Protein AF-A0A964PVX8-F1 (afdb_monomer_lite)

pLDDT: mean 88.61, std 11.93, range [44.69, 98.69]

Structure (mmCIF, N/CA/C/O backbone):
data_AF-A0A964PVX8-F1
#
_entry.id   AF-A0A964PVX8-F1
#
loop_
_atom_site.group_PDB
_atom_site.id
_atom_site.type_symbol
_atom_site.label_atom_id
_atom_site.label_alt_id
_atom_site.label_comp_id
_atom_site.label_asym_id
_atom_site.label_entity_id
_atom_site.label_seq_id
_atom_site.pdbx_PDB_ins_code
_atom_site.Cartn_x
_atom_site.Cartn_y
_atom_site.Cartn_z
_atom_site.occupancy
_atom_site.B_iso_or_equiv
_atom_site.auth_seq_id
_atom_site.auth_comp_id
_atom_site.auth_asym_id
_atom_site.auth_atom_id
_atom_site.pdbx_PDB_model_num
ATOM 1 N N . MET A 1 1 ? 22.080 8.356 -27.005 1.00 54.16 1 MET A N 1
ATOM 2 C CA . MET A 1 1 ? 21.690 7.211 -26.159 1.00 54.16 1 MET A CA 1
ATOM 3 C C . MET A 1 1 ? 20.556 6.501 -26.869 1.00 54.16 1 MET A C 1
ATOM 5 O O . MET A 1 1 ? 19.704 7.185 -27.420 1.00 54.16 1 MET A O 1
ATOM 9 N N . THR A 1 2 ? 20.600 5.175 -26.952 1.00 63.75 2 THR A N 1
ATOM 10 C CA . THR A 1 2 ? 19.476 4.359 -27.431 1.00 63.75 2 THR A CA 1
ATOM 11 C C . THR A 1 2 ? 18.322 4.461 -26.438 1.00 63.75 2 THR A C 1
ATOM 13 O O . THR A 1 2 ? 18.563 4.462 -25.233 1.00 63.75 2 THR A O 1
ATOM 16 N N . ALA A 1 3 ? 17.094 4.590 -26.941 1.00 69.88 3 ALA A N 1
ATOM 17 C CA . ALA A 1 3 ? 15.905 4.615 -26.097 1.00 69.88 3 ALA A CA 1
ATOM 18 C C . ALA A 1 3 ? 15.778 3.281 -25.348 1.00 69.88 3 ALA A C 1
ATOM 20 O O . ALA A 1 3 ? 15.903 2.223 -25.964 1.00 69.88 3 ALA A O 1
ATOM 21 N N . ILE A 1 4 ? 15.549 3.352 -24.037 1.00 73.56 4 ILE A N 1
ATOM 22 C CA . ILE A 1 4 ? 15.281 2.185 -23.189 1.00 73.56 4 ILE A CA 1
ATOM 23 C C . ILE A 1 4 ? 13.790 1.875 -23.288 1.00 73.56 4 ILE A C 1
ATOM 25 O O . ILE A 1 4 ? 12.954 2.776 -23.147 1.00 73.56 4 ILE A O 1
ATOM 29 N N . THR A 1 5 ? 13.466 0.610 -23.540 1.00 69.94 5 THR A N 1
ATOM 30 C CA . THR A 1 5 ? 12.096 0.127 -23.738 1.00 69.94 5 THR A CA 1
ATOM 31 C C . THR A 1 5 ? 11.694 -0.862 -22.648 1.00 69.94 5 THR A C 1
ATOM 33 O O . THR A 1 5 ? 12.508 -1.266 -21.824 1.00 69.94 5 THR A O 1
ATOM 36 N N . ALA A 1 6 ? 10.429 -1.286 -22.648 1.00 64.00 6 ALA A N 1
ATOM 37 C CA . ALA A 1 6 ? 9.915 -2.253 -21.681 1.00 64.00 6 ALA A CA 1
ATOM 38 C C . ALA A 1 6 ? 10.698 -3.583 -21.643 1.00 64.00 6 ALA A C 1
ATOM 40 O O . ALA A 1 6 ? 10.734 -4.240 -20.609 1.00 64.00 6 ALA A O 1
ATOM 41 N N . ALA A 1 7 ? 11.339 -3.973 -22.751 1.00 60.72 7 ALA A N 1
ATOM 42 C CA . ALA A 1 7 ? 12.144 -5.194 -22.834 1.00 60.72 7 ALA A CA 1
ATOM 43 C C . ALA A 1 7 ? 13.457 -5.123 -22.031 1.00 60.72 7 ALA A C 1
ATOM 45 O O . ALA A 1 7 ? 14.061 -6.157 -21.760 1.00 60.72 7 ALA A O 1
ATOM 46 N N . ASP A 1 8 ? 13.883 -3.918 -21.652 1.00 62.47 8 ASP A N 1
ATOM 47 C CA . ASP A 1 8 ? 15.120 -3.664 -20.913 1.00 62.47 8 ASP A CA 1
ATOM 48 C C . ASP A 1 8 ? 14.879 -3.543 -19.396 1.00 62.47 8 ASP A C 1
ATOM 50 O O . ASP A 1 8 ? 15.809 -3.280 -18.634 1.00 62.47 8 ASP A O 1
ATOM 54 N N . LEU A 1 9 ? 13.624 -3.689 -18.953 1.00 70.19 9 LEU A N 1
ATOM 55 C CA . LEU A 1 9 ? 13.235 -3.537 -17.556 1.00 70.19 9 LEU A CA 1
ATOM 56 C C . LEU A 1 9 ? 13.564 -4.783 -16.739 1.00 70.19 9 LEU A C 1
ATOM 58 O O . LEU A 1 9 ? 13.451 -5.919 -17.196 1.00 70.19 9 LEU A O 1
ATOM 62 N N . HIS A 1 10 ? 13.914 -4.552 -15.478 1.00 69.25 10 HIS A N 1
ATOM 63 C CA . HIS A 1 10 ? 14.175 -5.613 -14.512 1.00 69.25 10 HIS A CA 1
ATOM 64 C C . HIS A 1 10 ? 12.916 -6.052 -13.749 1.00 69.25 10 HIS A C 1
ATOM 66 O O . HIS A 1 10 ? 13.022 -6.861 -12.837 1.00 69.25 10 HIS A O 1
ATOM 72 N N . SER A 1 11 ? 11.733 -5.552 -14.105 1.00 76.81 11 SER A N 1
ATOM 73 C CA . SER A 1 11 ? 10.445 -5.933 -13.514 1.00 76.81 11 SER A CA 1
ATOM 74 C C . SER A 1 11 ? 9.483 -6.474 -14.578 1.00 76.81 11 SER A C 1
ATOM 76 O O . SER A 1 11 ? 9.817 -6.540 -15.761 1.00 76.81 11 SER A O 1
ATOM 78 N N . THR A 1 12 ? 8.286 -6.890 -14.158 1.00 85.12 12 THR A N 1
ATOM 79 C CA . THR A 1 12 ? 7.218 -7.357 -15.054 1.00 85.12 12 THR A CA 1
ATOM 80 C C . THR A 1 12 ? 5.952 -6.519 -14.892 1.00 85.12 12 THR A C 1
ATOM 82 O O . THR A 1 12 ? 5.745 -5.847 -13.873 1.00 85.12 12 THR A O 1
ATOM 85 N N . PHE A 1 13 ? 5.084 -6.552 -15.906 1.00 89.56 13 PHE A N 1
ATOM 86 C CA . PHE A 1 13 ? 3.776 -5.899 -15.854 1.00 89.56 13 PHE A CA 1
ATOM 87 C C . PHE A 1 13 ? 2.881 -6.543 -14.785 1.00 89.56 13 PHE A C 1
ATOM 89 O O . PHE A 1 13 ? 2.240 -5.847 -13.993 1.00 89.56 13 PHE A O 1
ATOM 96 N N . GLU A 1 14 ? 2.878 -7.873 -14.723 1.00 88.00 14 GLU A N 1
ATOM 97 C CA . GLU A 1 14 ? 2.148 -8.678 -13.746 1.00 88.00 14 GLU A CA 1
ATOM 98 C C . GLU A 1 14 ? 2.611 -8.362 -12.321 1.00 88.00 14 GLU A C 1
ATOM 100 O O . GLU A 1 14 ? 1.766 -8.037 -11.484 1.00 88.00 14 GLU A O 1
ATOM 105 N N . GLY A 1 15 ? 3.934 -8.301 -12.107 1.00 86.56 15 GLY A N 1
ATOM 106 C CA . GLY A 1 15 ? 4.579 -7.905 -10.848 1.00 86.56 15 GLY A CA 1
ATOM 107 C C . GLY A 1 15 ? 4.237 -6.492 -10.373 1.00 86.56 15 GLY A C 1
ATOM 108 O O . GLY A 1 15 ? 4.536 -6.124 -9.239 1.00 86.56 15 GLY A O 1
ATOM 109 N N . HIS A 1 16 ? 3.562 -5.696 -11.208 1.00 93.06 16 HIS A N 1
ATOM 110 C CA . HIS A 1 16 ? 2.979 -4.424 -10.805 1.00 93.06 16 HIS A CA 1
ATOM 111 C C . HIS A 1 16 ? 1.466 -4.493 -10.595 1.00 93.06 16 HIS A C 1
ATOM 113 O O . HIS A 1 16 ? 0.945 -4.053 -9.565 1.00 93.06 16 HIS A O 1
ATOM 119 N N . VAL A 1 17 ? 0.731 -5.012 -11.580 1.00 94.44 17 VAL A N 1
ATOM 120 C CA . VAL A 1 17 ? -0.737 -4.996 -11.555 1.00 94.44 17 VAL A CA 1
ATOM 121 C C . VAL A 1 17 ? -1.273 -5.871 -10.429 1.00 94.44 17 VAL A C 1
ATOM 123 O O . VAL A 1 17 ? -2.197 -5.466 -9.719 1.00 94.44 17 VAL A O 1
ATOM 126 N N . LEU A 1 18 ? -0.688 -7.047 -10.223 1.00 93.50 18 LEU A N 1
ATOM 127 C CA . LEU A 1 18 ? -1.161 -7.996 -9.231 1.00 93.50 18 LEU A CA 1
ATOM 128 C C . LEU A 1 18 ? -1.042 -7.462 -7.789 1.00 93.50 18 LEU A C 1
ATOM 130 O O . LEU A 1 18 ? -2.083 -7.373 -7.126 1.00 93.50 18 LEU A O 1
ATOM 134 N N . PRO A 1 19 ? 0.119 -6.985 -7.296 1.00 94.69 19 PRO A N 1
ATOM 135 C CA . PRO A 1 19 ? 0.180 -6.378 -5.966 1.00 94.69 19 PRO A CA 1
ATOM 136 C C . PRO A 1 19 ? -0.649 -5.087 -5.884 1.00 94.69 19 PRO A C 1
ATOM 138 O O . PRO A 1 19 ? -1.335 -4.856 -4.883 1.00 94.69 19 PRO A O 1
ATOM 141 N N . GLY A 1 20 ? -0.685 -4.283 -6.955 1.00 97.19 20 GLY A N 1
ATOM 142 C CA . GLY A 1 20 ? -1.508 -3.075 -7.022 1.00 97.19 20 GLY A CA 1
ATOM 143 C C . GLY A 1 20 ? -2.993 -3.344 -6.768 1.00 97.19 20 GLY A C 1
ATOM 144 O O . GLY A 1 20 ? -3.622 -2.684 -5.932 1.00 97.19 20 GLY A O 1
ATOM 145 N N . THR A 1 21 ? -3.548 -4.366 -7.422 1.00 97.44 21 THR A N 1
ATOM 146 C CA . THR A 1 21 ? -4.948 -4.775 -7.229 1.00 97.44 21 THR A CA 1
ATOM 147 C C . THR A 1 21 ? -5.218 -5.290 -5.814 1.00 97.44 21 THR A C 1
ATOM 149 O O . THR A 1 21 ? -6.239 -4.917 -5.230 1.00 97.44 21 THR A O 1
ATOM 152 N N . MET A 1 22 ? -4.304 -6.068 -5.218 1.00 96.88 22 MET A N 1
ATOM 153 C CA . MET A 1 22 ? -4.433 -6.527 -3.827 1.00 96.88 22 MET A CA 1
ATOM 154 C C . MET A 1 22 ? -4.496 -5.345 -2.857 1.00 96.88 22 MET A C 1
ATOM 156 O O . MET A 1 22 ? -5.388 -5.276 -2.011 1.00 96.88 22 MET A O 1
ATOM 160 N N . PHE A 1 23 ? -3.593 -4.376 -3.005 1.00 97.81 23 PHE A N 1
ATOM 161 C CA . PHE A 1 23 ? -3.530 -3.206 -2.134 1.00 97.81 23 PHE A CA 1
ATOM 162 C C . PHE A 1 23 ? -4.764 -2.309 -2.248 1.00 97.81 23 PHE A C 1
ATOM 164 O O . PHE A 1 23 ? -5.273 -1.849 -1.221 1.00 97.81 23 PHE A O 1
ATOM 171 N N . ILE A 1 24 ? -5.287 -2.109 -3.463 1.00 98.25 24 ILE A N 1
ATOM 172 C CA . ILE A 1 24 ? -6.560 -1.408 -3.668 1.00 98.25 24 ILE A CA 1
ATOM 173 C C . ILE A 1 24 ? -7.695 -2.174 -2.988 1.00 98.25 24 ILE A C 1
ATOM 175 O O . ILE A 1 24 ? -8.462 -1.578 -2.231 1.00 98.25 24 ILE A O 1
ATOM 179 N N . LEU A 1 25 ? -7.789 -3.489 -3.203 1.00 96.88 25 LEU A N 1
ATOM 180 C CA . LEU A 1 25 ? -8.837 -4.323 -2.616 1.00 96.88 25 LEU A CA 1
ATOM 181 C C . LEU A 1 25 ? -8.845 -4.233 -1.086 1.00 96.88 25 LEU A C 1
ATOM 183 O O . LEU A 1 25 ? -9.902 -4.026 -0.490 1.00 96.88 25 LEU A O 1
ATOM 187 N N . TRP A 1 26 ? -7.683 -4.342 -0.441 1.00 94.62 26 TRP A N 1
ATOM 188 C CA . TRP A 1 26 ? -7.575 -4.237 1.016 1.00 94.62 26 TRP A CA 1
ATOM 189 C C . TRP A 1 26 ? -8.050 -2.876 1.518 1.00 94.62 26 TRP A C 1
ATOM 191 O O . TRP A 1 26 ? -8.833 -2.798 2.467 1.00 94.62 26 TRP A O 1
ATOM 201 N N . ALA A 1 27 ? -7.644 -1.800 0.842 1.00 95.81 27 ALA A N 1
ATOM 202 C CA . ALA A 1 27 ? -8.064 -0.462 1.213 1.00 95.81 27 ALA A CA 1
ATOM 203 C C . ALA A 1 27 ? -9.573 -0.251 1.022 1.00 95.81 27 ALA A C 1
ATOM 205 O O . ALA A 1 27 ? -10.225 0.288 1.914 1.00 95.81 27 ALA A O 1
ATOM 206 N N . LEU A 1 28 ? -10.158 -0.744 -0.074 1.00 94.94 28 LEU A N 1
ATOM 207 C CA . LEU A 1 28 ? -11.607 -0.709 -0.297 1.00 94.94 28 LEU A CA 1
ATOM 208 C C . LEU A 1 28 ? -12.373 -1.487 0.781 1.00 94.94 28 LEU A C 1
ATOM 210 O O . LEU A 1 28 ? -13.407 -1.014 1.258 1.00 94.94 28 LEU A O 1
ATOM 214 N N . ILE A 1 29 ? -11.856 -2.640 1.214 1.00 93.06 29 ILE A N 1
ATOM 215 C CA . ILE A 1 29 ? -12.439 -3.405 2.321 1.00 93.06 29 ILE A CA 1
ATOM 216 C C . ILE A 1 29 ? -12.395 -2.588 3.620 1.00 93.06 29 ILE A C 1
ATOM 218 O O . ILE A 1 29 ? -13.420 -2.488 4.297 1.00 93.06 29 ILE A O 1
ATOM 222 N N . TRP A 1 30 ? -11.272 -1.946 3.956 1.00 92.56 30 TRP A N 1
ATOM 223 C CA . TRP A 1 30 ? -11.190 -1.079 5.139 1.00 92.56 30 TRP A CA 1
ATOM 224 C C . TRP A 1 30 ? -12.134 0.127 5.064 1.00 92.56 30 TRP A C 1
ATOM 226 O O . TRP A 1 30 ? -12.774 0.461 6.065 1.00 92.56 30 TRP A O 1
ATOM 236 N N . ILE A 1 31 ? -12.280 0.754 3.890 1.00 92.19 31 ILE A N 1
ATOM 237 C CA . ILE A 1 31 ? -13.261 1.828 3.668 1.00 92.19 31 ILE A CA 1
ATOM 238 C C . ILE A 1 31 ? -14.672 1.305 3.937 1.00 92.19 31 ILE A C 1
ATOM 240 O O . ILE A 1 31 ? -15.416 1.913 4.707 1.00 92.19 31 ILE A O 1
ATOM 244 N N . ALA A 1 32 ? -15.039 0.161 3.356 1.00 90.56 32 ALA A N 1
ATOM 245 C CA . ALA A 1 32 ? -16.358 -0.435 3.539 1.00 90.56 32 ALA A CA 1
ATOM 246 C C . ALA A 1 32 ? -16.631 -0.787 5.009 1.00 90.56 32 ALA A C 1
ATOM 248 O O . ALA A 1 32 ? -17.716 -0.500 5.517 1.00 90.56 32 ALA A O 1
ATOM 249 N N . GLN A 1 33 ? -15.650 -1.357 5.714 1.00 87.19 33 GLN A N 1
ATOM 250 C CA . GLN A 1 33 ? -15.751 -1.653 7.145 1.00 87.19 33 GLN A CA 1
ATOM 251 C C . GLN A 1 33 ? -15.995 -0.379 7.965 1.00 87.19 33 GLN A C 1
ATOM 253 O O . GLN A 1 33 ? -16.893 -0.364 8.804 1.00 87.19 33 GLN A O 1
ATOM 258 N N . ARG A 1 34 ? -15.273 0.713 7.686 1.00 86.75 34 ARG A N 1
ATOM 259 C CA . ARG A 1 34 ? -15.443 1.998 8.390 1.00 86.75 34 ARG A CA 1
ATOM 260 C C . ARG A 1 34 ? -16.723 2.742 8.028 1.00 86.75 34 ARG A C 1
ATOM 262 O O . ARG A 1 34 ? -17.259 3.452 8.866 1.00 86.75 34 ARG A O 1
ATOM 269 N N . LEU A 1 35 ? -17.229 2.586 6.807 1.00 87.25 35 LEU A N 1
ATOM 270 C CA . LEU A 1 35 ? -18.543 3.111 6.435 1.00 87.25 35 LEU A CA 1
ATOM 271 C C . LEU A 1 35 ? -19.669 2.337 7.131 1.00 87.25 35 LEU A C 1
ATOM 273 O O . LEU A 1 35 ? -20.713 2.922 7.414 1.00 87.25 35 LEU A O 1
ATOM 277 N N . ARG A 1 36 ? -19.467 1.040 7.411 1.00 83.81 36 ARG A N 1
ATOM 278 C CA . ARG A 1 36 ? -20.431 0.158 8.091 1.00 83.81 36 ARG A CA 1
ATOM 279 C C . ARG A 1 36 ? -20.394 0.275 9.619 1.00 83.81 36 ARG A C 1
ATOM 281 O O . ARG A 1 36 ? -21.466 0.248 10.222 1.00 83.81 36 ARG A O 1
ATOM 288 N N . GLY A 1 37 ? -19.218 0.423 10.226 1.00 69.62 37 GLY A N 1
ATOM 289 C CA . GLY A 1 37 ? -19.045 0.614 11.669 1.00 69.62 37 GLY A CA 1
ATOM 290 C C . GLY A 1 37 ? -19.339 2.055 12.100 1.00 69.62 37 GLY A C 1
ATOM 291 O O . GLY A 1 37 ? -18.910 2.998 11.443 1.00 69.62 37 GLY A O 1
ATOM 292 N N . GLY A 1 38 ? -20.093 2.243 13.187 1.00 54.59 38 GLY A N 1
ATOM 293 C CA . GLY A 1 38 ? -20.261 3.559 13.823 1.00 54.59 38 GLY A CA 1
ATOM 294 C C . GLY A 1 38 ? -18.941 4.109 14.392 1.00 54.59 38 GLY A C 1
ATOM 295 O O . GLY A 1 38 ? -17.919 3.427 14.374 1.00 54.59 38 GLY A O 1
ATOM 296 N N . ALA A 1 39 ? -18.954 5.340 14.919 1.00 45.56 39 ALA A N 1
ATOM 297 C CA . ALA A 1 39 ? -17.761 6.089 15.357 1.00 45.56 39 ALA A CA 1
ATOM 298 C C . ALA A 1 39 ? -16.915 5.410 16.453 1.00 45.56 39 ALA A C 1
ATOM 300 O O . ALA A 1 39 ? -15.801 5.859 16.713 1.00 45.56 39 ALA A O 1
ATOM 301 N N . GLU A 1 40 ? -17.426 4.359 17.091 1.00 44.69 40 GLU A N 1
ATOM 302 C CA . GLU A 1 40 ? -16.933 3.888 18.386 1.00 44.69 40 GLU A CA 1
ATOM 303 C C . GLU A 1 40 ? -16.032 2.652 18.342 1.00 44.69 40 GLU A C 1
ATOM 305 O O . GLU A 1 40 ? -15.472 2.259 19.359 1.00 44.69 40 GLU A O 1
ATOM 310 N N . GLN A 1 41 ? -15.825 2.036 17.180 1.00 45.41 41 GLN A N 1
ATOM 311 C CA . GLN A 1 41 ? -14.899 0.913 17.085 1.00 45.41 41 GLN A CA 1
ATOM 312 C C . GLN A 1 41 ? -13.748 1.302 16.170 1.00 45.41 41 GLN A C 1
ATOM 314 O O . GLN A 1 41 ? -13.905 1.457 14.961 1.00 45.41 41 GLN A O 1
ATOM 319 N N . THR A 1 42 ? -12.559 1.459 16.746 1.00 49.47 42 THR A N 1
ATOM 320 C CA . THR A 1 42 ? -11.332 1.083 16.052 1.00 49.47 42 THR A CA 1
ATOM 321 C C . THR A 1 42 ? -11.266 -0.440 16.137 1.00 49.47 42 THR A C 1
ATOM 323 O O . THR A 1 42 ? -10.758 -0.984 17.127 1.00 49.47 42 THR A O 1
ATOM 326 N N . PRO A 1 43 ? -11.816 -1.192 15.156 1.00 51.12 43 PRO A N 1
ATOM 327 C CA . PRO A 1 43 ? -11.480 -2.600 15.092 1.00 51.12 43 PRO A CA 1
ATOM 328 C C . PRO A 1 43 ? -9.954 -2.723 14.983 1.00 51.12 43 PRO A C 1
ATOM 330 O O . PRO A 1 43 ? -9.246 -1.735 14.762 1.00 51.12 43 PRO A O 1
ATOM 333 N N . ALA A 1 44 ? -9.425 -3.935 15.153 1.00 54.06 44 ALA A N 1
ATOM 334 C CA . ALA A 1 44 ? -8.043 -4.174 14.789 1.00 54.06 44 ALA A CA 1
ATOM 335 C C . ALA A 1 44 ? -7.896 -3.763 13.315 1.00 54.06 44 ALA A C 1
ATOM 337 O O . ALA A 1 44 ? -8.900 -3.495 12.641 1.00 54.06 44 ALA A O 1
ATOM 338 N N . LEU A 1 45 ? -6.672 -3.755 12.787 1.00 60.66 45 LEU A N 1
ATOM 339 C CA . LEU A 1 45 ? -6.477 -3.602 11.343 1.00 60.66 45 LEU A CA 1
ATOM 340 C C . LEU A 1 45 ? -7.508 -4.456 10.564 1.00 60.66 45 LEU A C 1
ATOM 342 O O . LEU A 1 45 ? -8.048 -4.014 9.557 1.00 60.66 45 LEU A O 1
ATOM 346 N N . GLU A 1 46 ? -7.881 -5.601 11.151 1.00 67.38 46 GLU A N 1
ATOM 347 C CA . GLU A 1 46 ? -8.914 -6.514 10.692 1.00 67.38 46 GLU A CA 1
ATOM 348 C C . GLU A 1 46 ? -10.116 -6.626 11.652 1.00 67.38 46 GLU A C 1
ATOM 350 O O . GLU A 1 46 ? -9.993 -7.046 12.803 1.00 67.38 46 GLU A O 1
ATOM 355 N N . SER A 1 47 ? -11.318 -6.280 11.174 1.00 65.31 47 SER A N 1
ATOM 356 C CA . SER A 1 47 ? -12.583 -6.438 11.923 1.00 65.31 47 SER A CA 1
ATOM 357 C C . SER A 1 47 ? -13.283 -7.786 11.704 1.00 65.31 47 SER A C 1
ATOM 359 O O . SER A 1 47 ? -14.264 -8.088 12.380 1.00 65.31 47 SER A O 1
ATOM 361 N N . GLY A 1 48 ? -12.789 -8.616 10.782 1.00 77.25 48 GLY A N 1
ATOM 362 C CA . GLY A 1 48 ? -13.394 -9.899 10.423 1.00 77.25 48 GLY A CA 1
ATOM 363 C C . GLY A 1 48 ? -12.416 -10.824 9.703 1.00 77.25 48 GLY A C 1
ATOM 364 O O . GLY A 1 48 ? -11.254 -10.480 9.532 1.00 77.25 48 GLY A O 1
ATOM 365 N N . LEU A 1 49 ? -12.893 -11.994 9.271 1.00 86.00 49 LEU A N 1
ATOM 366 C CA . LEU A 1 49 ? -12.053 -13.055 8.692 1.00 86.00 49 LEU A CA 1
ATOM 367 C C . LEU A 1 49 ? -11.703 -12.866 7.212 1.00 86.00 49 LEU A C 1
ATOM 369 O O . LEU A 1 49 ? -10.718 -13.430 6.749 1.00 86.00 49 LEU A O 1
ATOM 373 N N . VAL A 1 50 ? -12.492 -12.084 6.468 1.00 89.25 50 VAL A N 1
ATOM 374 C CA . VAL A 1 50 ? -12.353 -11.974 5.005 1.00 89.25 50 VAL A CA 1
ATOM 375 C C . VAL A 1 50 ? -10.971 -11.459 4.610 1.00 89.25 50 VAL A C 1
ATOM 377 O O . VAL A 1 50 ? -10.263 -12.116 3.857 1.00 89.25 50 VAL A O 1
ATOM 380 N N . LEU A 1 51 ? -10.566 -10.301 5.126 1.00 90.94 51 LEU A N 1
ATOM 381 C CA . LEU A 1 51 ? -9.306 -9.680 4.734 1.00 90.94 51 LEU A CA 1
ATOM 382 C C . LEU A 1 51 ? -8.058 -10.438 5.243 1.00 90.94 51 LEU A C 1
ATOM 384 O O . LEU A 1 51 ? -7.158 -10.631 4.428 1.00 90.94 51 LEU A O 1
ATOM 388 N N . PRO A 1 52 ? -8.006 -10.987 6.477 1.00 92.44 52 PRO A N 1
ATOM 389 C CA . PRO A 1 52 ? -6.944 -11.915 6.877 1.00 92.44 52 PRO A CA 1
ATOM 390 C C . PRO A 1 52 ? -6.776 -13.097 5.911 1.00 92.44 52 PRO A C 1
ATOM 392 O O . PRO A 1 52 ? -5.662 -13.396 5.489 1.00 92.44 52 PRO A O 1
ATOM 395 N N . VAL A 1 53 ? -7.879 -13.744 5.505 1.00 94.81 53 VAL A N 1
ATOM 396 C CA . VAL A 1 53 ? -7.838 -14.867 4.552 1.00 94.81 53 VAL A CA 1
ATOM 397 C C . VAL A 1 53 ? -7.338 -14.406 3.185 1.00 94.81 53 VAL A C 1
ATOM 399 O O . VAL A 1 53 ? -6.469 -15.055 2.607 1.00 94.81 53 VAL A O 1
ATOM 402 N N . LEU A 1 54 ? -7.827 -13.271 2.680 1.00 95.06 54 LEU A N 1
ATOM 403 C CA . LEU A 1 54 ? -7.368 -12.716 1.404 1.00 95.06 54 LEU A CA 1
ATOM 404 C C . LEU A 1 54 ? -5.879 -12.351 1.433 1.00 95.06 54 LEU A C 1
ATOM 406 O O . LEU A 1 54 ? -5.188 -12.582 0.446 1.00 95.06 54 LEU A O 1
ATOM 410 N N . LYS A 1 55 ? -5.371 -11.832 2.554 1.00 95.25 55 LYS A N 1
ATOM 411 C CA . LYS A 1 55 ? -3.945 -11.543 2.746 1.00 95.25 55 LYS A CA 1
ATOM 412 C C . LYS A 1 55 ? -3.075 -12.790 2.759 1.00 95.25 55 LYS A C 1
ATOM 414 O O . LYS A 1 55 ? -1.910 -12.668 2.429 1.00 95.25 55 LYS A O 1
ATOM 419 N N . VAL A 1 56 ? -3.602 -13.964 3.110 1.00 96.69 56 VAL A N 1
ATOM 420 C CA . VAL A 1 56 ? -2.872 -15.234 2.964 1.00 96.69 56 VAL A CA 1
ATOM 421 C C . VAL A 1 56 ? -2.972 -15.739 1.528 1.00 96.69 56 VAL A C 1
ATOM 423 O O . VAL A 1 56 ? -1.963 -16.014 0.890 1.00 96.69 56 VAL A O 1
ATOM 426 N N . VAL A 1 57 ? -4.194 -15.859 1.010 1.00 96.50 57 VAL A N 1
ATOM 427 C CA . VAL A 1 57 ? -4.457 -16.550 -0.257 1.00 96.50 57 VAL A CA 1
ATOM 428 C C . VAL A 1 57 ? -3.929 -15.765 -1.455 1.00 96.50 57 VAL A C 1
ATOM 430 O O . VAL A 1 57 ? -3.260 -16.348 -2.301 1.00 96.50 57 VAL A O 1
ATOM 433 N N . LEU A 1 58 ? -4.202 -14.459 -1.543 1.00 95.75 58 LEU A N 1
ATOM 434 C CA . LEU A 1 58 ? -3.861 -13.680 -2.736 1.00 95.75 58 LEU A CA 1
ATOM 435 C C . LEU A 1 58 ? -2.344 -13.562 -2.949 1.00 95.75 58 LEU A C 1
ATOM 437 O O . LEU A 1 58 ? -1.912 -13.857 -4.060 1.00 95.75 58 LEU A O 1
ATOM 441 N N . PRO A 1 59 ? -1.510 -13.233 -1.941 1.00 95.38 59 PRO A N 1
ATOM 442 C CA . PRO A 1 59 ? -0.061 -13.221 -2.130 1.00 95.38 59 PRO A CA 1
ATOM 443 C C . PRO A 1 59 ? 0.513 -14.584 -2.527 1.00 95.38 59 PRO A C 1
ATOM 445 O O . PRO A 1 59 ? 1.364 -14.650 -3.405 1.00 95.38 59 PRO A O 1
ATOM 448 N N . LEU A 1 60 ? 0.016 -15.685 -1.948 1.00 92.81 60 LEU A N 1
ATOM 449 C CA . LEU A 1 60 ? 0.457 -17.033 -2.331 1.00 92.81 60 LEU A CA 1
ATOM 450 C C . LEU A 1 60 ? 0.058 -17.391 -3.768 1.00 92.81 60 LEU A C 1
ATOM 452 O O . LEU A 1 60 ? 0.826 -18.043 -4.471 1.00 92.81 60 LEU A O 1
ATOM 456 N N . LEU A 1 61 ? -1.118 -16.952 -4.223 1.00 91.31 61 LEU A N 1
ATOM 457 C CA . LEU A 1 61 ? -1.488 -17.053 -5.635 1.00 91.31 61 LEU A CA 1
ATOM 458 C C . LEU A 1 61 ? -0.583 -16.179 -6.511 1.00 91.31 61 LEU A C 1
ATOM 460 O O . LEU A 1 61 ? -0.223 -16.609 -7.599 1.00 91.31 61 LEU A O 1
ATOM 464 N N . GLY A 1 62 ? -0.171 -15.003 -6.032 1.00 88.50 62 GLY A N 1
ATOM 465 C CA . GLY A 1 62 ? 0.767 -14.130 -6.740 1.00 88.50 62 GLY A CA 1
ATOM 466 C C . GLY A 1 62 ? 2.115 -14.785 -7.003 1.00 88.50 62 GLY A C 1
ATOM 467 O O . GLY A 1 62 ? 2.566 -14.802 -8.143 1.00 88.50 62 GLY A O 1
ATOM 468 N N . VAL A 1 63 ? 2.681 -15.452 -5.994 1.00 88.06 63 VAL A N 1
ATOM 469 C CA . VAL A 1 63 ? 3.879 -16.300 -6.142 1.00 88.06 63 VAL A CA 1
ATOM 470 C C . VAL A 1 63 ? 3.694 -17.329 -7.263 1.00 88.06 63 VAL A C 1
ATOM 472 O O . VAL A 1 63 ? 4.564 -17.489 -8.114 1.00 88.06 63 VAL A O 1
ATOM 475 N N . TRP A 1 64 ? 2.551 -18.017 -7.285 1.00 84.12 64 TRP A N 1
ATOM 476 C CA . TRP A 1 64 ? 2.260 -19.038 -8.294 1.00 84.12 64 TRP A CA 1
ATOM 477 C C . TRP A 1 64 ? 2.057 -18.484 -9.706 1.00 84.12 64 TRP A C 1
ATOM 479 O O . TRP A 1 64 ? 2.379 -19.176 -10.668 1.00 84.12 64 TRP A O 1
ATOM 489 N N . VAL A 1 65 ? 1.502 -17.279 -9.836 1.00 84.94 65 VAL A N 1
ATOM 490 C CA . VAL A 1 65 ? 1.219 -16.647 -11.132 1.00 84.94 65 VAL A CA 1
ATOM 491 C C . VAL A 1 65 ? 2.474 -16.015 -11.732 1.00 84.94 65 VAL A C 1
ATOM 493 O O . VAL A 1 65 ? 2.692 -16.145 -12.933 1.00 84.94 65 VAL A O 1
ATOM 496 N N . GLU A 1 66 ? 3.307 -15.360 -10.923 1.00 81.31 66 GLU A N 1
ATOM 497 C CA . GLU A 1 66 ? 4.428 -14.559 -11.431 1.00 81.31 66 GLU A CA 1
ATOM 498 C C . GLU A 1 66 ? 5.694 -15.372 -11.702 1.00 81.31 66 GLU A C 1
ATOM 500 O O . GLU A 1 66 ? 6.317 -15.187 -12.746 1.00 81.31 66 GLU A O 1
ATOM 505 N N . ILE A 1 67 ? 6.054 -16.324 -10.831 1.00 78.44 67 ILE A N 1
ATOM 506 C CA . ILE A 1 67 ? 7.317 -17.074 -10.976 1.00 78.44 67 ILE A CA 1
ATOM 507 C C . ILE A 1 67 ? 7.426 -17.807 -12.320 1.00 78.44 67 ILE A C 1
ATOM 509 O O . ILE A 1 67 ? 8.484 -17.728 -12.948 1.00 78.44 67 ILE A O 1
ATOM 513 N N . PRO A 1 68 ? 6.386 -18.507 -12.819 1.00 74.00 68 PRO A N 1
ATOM 514 C CA . PRO A 1 68 ? 6.493 -19.176 -14.112 1.00 74.00 68 PRO A CA 1
ATOM 515 C C . PRO A 1 68 ? 6.736 -18.205 -15.278 1.00 74.00 68 PRO A C 1
ATOM 517 O O . PRO A 1 68 ? 7.322 -18.611 -16.281 1.00 74.00 68 PRO A O 1
ATOM 520 N N . GLY A 1 69 ? 6.286 -16.950 -15.157 1.00 66.88 69 GLY A N 1
ATOM 521 C CA . GLY A 1 69 ? 6.385 -15.922 -16.196 1.00 66.88 69 GLY A CA 1
ATOM 522 C C . GLY A 1 69 ? 7.737 -15.204 -16.261 1.00 66.88 69 GLY A C 1
ATOM 523 O O . GLY A 1 69 ? 8.074 -14.652 -17.303 1.00 66.88 69 GLY A O 1
ATOM 524 N N . GLU A 1 70 ? 8.531 -15.235 -15.190 1.00 69.12 70 GLU A N 1
ATOM 525 C CA . GLU A 1 70 ? 9.808 -14.505 -15.102 1.00 69.12 70 GLU A CA 1
ATOM 526 C C . GLU A 1 70 ? 11.003 -15.278 -15.683 1.00 69.12 70 GLU A C 1
ATOM 528 O O . GLU A 1 70 ? 12.000 -14.684 -16.100 1.00 69.12 70 GLU A O 1
ATOM 533 N N . GLY A 1 71 ? 10.900 -16.605 -15.774 1.00 66.62 71 GLY A N 1
ATOM 534 C CA . GLY A 1 71 ? 11.952 -17.480 -16.294 1.00 66.62 71 GLY A CA 1
ATOM 535 C C . GLY A 1 71 ? 13.025 -17.858 -15.261 1.00 66.62 71 GLY A C 1
ATOM 536 O O . GLY A 1 71 ? 12.972 -17.473 -14.102 1.00 66.62 71 GLY A O 1
ATOM 537 N N . TRP A 1 72 ? 14.020 -18.645 -15.691 1.00 68.19 72 TRP A N 1
ATOM 538 C CA . TRP A 1 72 ? 14.965 -19.349 -14.797 1.00 68.19 72 TRP A CA 1
ATOM 539 C C . TRP A 1 72 ? 16.439 -18.923 -14.955 1.00 68.19 72 TRP A C 1
ATOM 541 O O . TRP A 1 72 ? 17.356 -19.662 -14.602 1.00 68.19 72 TRP A O 1
ATOM 551 N N . GLY A 1 73 ? 16.695 -17.745 -15.527 1.00 64.25 73 GLY A N 1
ATOM 552 C CA . GLY A 1 73 ? 18.038 -17.159 -15.618 1.00 64.25 73 GLY A CA 1
ATOM 553 C C . GLY A 1 73 ? 18.465 -16.510 -14.292 1.00 64.25 73 GLY A C 1
ATOM 554 O O . GLY A 1 73 ? 17.621 -16.290 -13.433 1.00 64.25 73 GLY A O 1
ATOM 555 N N . PRO A 1 74 ? 19.747 -16.166 -14.074 1.00 66.00 74 PRO A N 1
ATOM 556 C CA . PRO A 1 74 ? 20.206 -15.632 -12.784 1.00 66.00 74 PRO A CA 1
ATOM 557 C C . PRO A 1 74 ? 19.510 -14.331 -12.350 1.00 66.00 74 PRO A C 1
ATOM 559 O O . PRO A 1 74 ? 19.155 -14.177 -11.182 1.00 66.00 74 PRO A O 1
ATOM 562 N N . THR A 1 75 ? 19.286 -13.403 -13.286 1.00 63.94 75 THR A N 1
ATOM 563 C CA . THR A 1 75 ? 18.601 -12.126 -13.027 1.00 63.94 75 THR A CA 1
ATOM 564 C C . THR A 1 75 ? 17.107 -12.317 -12.796 1.00 63.94 75 THR A C 1
ATOM 566 O O . THR A 1 75 ? 16.573 -11.746 -11.849 1.00 63.94 75 THR A O 1
ATOM 569 N N . SER A 1 76 ? 16.445 -13.164 -13.589 1.00 70.31 76 SER A N 1
ATOM 570 C CA . SER A 1 76 ? 15.040 -13.509 -13.363 1.00 70.31 76 SER A CA 1
ATOM 571 C C . SER A 1 76 ? 14.837 -14.288 -12.073 1.00 70.31 76 SER A C 1
ATOM 573 O O . SER A 1 76 ? 13.923 -13.986 -11.328 1.00 70.31 76 SER A O 1
ATOM 575 N N . THR A 1 77 ? 15.759 -15.180 -11.722 1.00 74.25 77 THR A N 1
ATOM 576 C CA . THR A 1 77 ? 15.746 -15.897 -10.442 1.00 74.25 77 THR A CA 1
ATOM 577 C C . THR A 1 77 ? 15.829 -14.925 -9.265 1.00 74.25 77 THR A C 1
ATOM 579 O O . THR A 1 77 ? 15.069 -15.060 -8.308 1.00 74.25 77 THR A O 1
ATOM 582 N N . LEU A 1 78 ? 16.716 -13.921 -9.320 1.00 78.06 78 LEU A N 1
ATOM 583 C CA . LEU A 1 78 ? 16.791 -12.892 -8.279 1.00 78.06 78 LEU A CA 1
ATOM 584 C C . LEU A 1 78 ? 15.479 -12.104 -8.172 1.00 78.06 78 LEU A C 1
ATOM 586 O O . LEU A 1 78 ? 14.996 -11.904 -7.059 1.00 78.06 78 LEU A O 1
ATOM 590 N N . MET A 1 79 ? 14.897 -11.692 -9.300 1.00 76.62 79 MET A N 1
ATOM 591 C CA . MET A 1 79 ? 13.613 -10.984 -9.325 1.00 76.62 79 MET A CA 1
ATOM 592 C C . MET A 1 79 ? 12.470 -11.835 -8.772 1.00 76.62 79 MET A C 1
ATOM 594 O O . MET A 1 79 ? 11.749 -11.377 -7.884 1.00 76.62 79 MET A O 1
ATOM 598 N N . SER A 1 80 ? 12.409 -13.111 -9.149 1.00 80.44 80 SER A N 1
ATOM 599 C CA . SER A 1 80 ? 11.454 -14.067 -8.594 1.00 80.44 80 SER A CA 1
ATOM 600 C C . SER A 1 80 ? 11.612 -14.195 -7.090 1.00 80.44 80 SER A C 1
ATOM 602 O O . SER A 1 80 ? 10.622 -14.190 -6.365 1.00 80.44 80 SER A O 1
ATOM 604 N N . PHE A 1 81 ? 12.843 -14.229 -6.573 1.00 85.88 81 PHE A N 1
ATOM 605 C CA . PHE A 1 81 ? 13.063 -14.239 -5.129 1.00 85.88 81 PHE A CA 1
ATOM 606 C C . PHE A 1 81 ? 12.649 -12.932 -4.444 1.00 85.88 81 PHE A C 1
ATOM 608 O O . PHE A 1 81 ? 12.164 -12.986 -3.310 1.00 85.88 81 PHE A O 1
ATOM 615 N N . GLN A 1 82 ? 12.783 -11.771 -5.095 1.00 87.94 82 GLN A N 1
ATOM 616 C CA . GLN A 1 82 ? 12.267 -10.508 -4.554 1.00 87.94 82 GLN A CA 1
ATOM 617 C C . GLN A 1 82 ? 10.735 -10.539 -4.451 1.00 87.94 82 GLN A C 1
ATOM 619 O O . GLN A 1 82 ? 10.198 -10.249 -3.379 1.00 87.94 82 GLN A O 1
ATOM 624 N N . HIS A 1 83 ? 10.030 -10.967 -5.502 1.00 87.56 83 HIS A N 1
ATOM 625 C CA . HIS A 1 83 ? 8.570 -11.099 -5.481 1.00 87.56 83 HIS A CA 1
ATOM 626 C C . HIS A 1 83 ? 8.095 -12.171 -4.492 1.00 87.56 83 HIS A C 1
ATOM 628 O O . HIS A 1 83 ? 7.199 -11.906 -3.691 1.00 87.56 83 HIS A O 1
ATOM 634 N N . VAL A 1 84 ? 8.750 -13.338 -4.439 1.00 90.69 84 VAL A N 1
ATOM 635 C CA . VAL A 1 84 ? 8.506 -14.372 -3.414 1.00 90.69 84 VAL A CA 1
ATOM 636 C C . VAL A 1 84 ? 8.633 -13.788 -2.015 1.00 90.69 84 VAL A C 1
ATOM 638 O O . VAL A 1 84 ? 7.767 -14.025 -1.173 1.00 90.69 84 VAL A O 1
ATOM 641 N N . THR A 1 85 ? 9.697 -13.025 -1.758 1.00 93.69 85 THR A N 1
ATOM 642 C CA . THR A 1 85 ? 9.948 -12.416 -0.446 1.00 93.69 85 THR A CA 1
ATOM 643 C C . THR A 1 85 ? 8.842 -11.428 -0.091 1.00 93.69 85 THR A C 1
ATOM 645 O O . THR A 1 85 ? 8.258 -11.533 0.989 1.00 93.69 85 THR A O 1
ATOM 648 N N . MET A 1 86 ? 8.497 -10.529 -1.017 1.00 94.19 86 MET A N 1
ATOM 649 C CA . MET A 1 86 ? 7.423 -9.554 -0.840 1.00 94.19 86 MET A CA 1
ATOM 650 C C . MET A 1 86 ? 6.083 -10.244 -0.552 1.00 94.19 86 MET A C 1
ATOM 652 O O . MET A 1 86 ? 5.437 -9.957 0.458 1.00 94.19 86 MET A O 1
ATOM 656 N N . TYR A 1 87 ? 5.667 -11.183 -1.403 1.00 95.19 87 TYR A N 1
ATOM 657 C CA . TYR A 1 87 ? 4.402 -11.892 -1.233 1.00 95.19 87 TYR A CA 1
ATOM 658 C C . TYR A 1 87 ? 4.362 -12.715 0.050 1.00 95.19 87 TYR A C 1
ATOM 660 O O . TYR A 1 87 ? 3.356 -12.691 0.758 1.00 95.19 87 TYR A O 1
ATOM 668 N N . SER A 1 88 ? 5.456 -13.390 0.397 1.00 95.44 88 SER A N 1
ATOM 669 C CA . SER A 1 88 ? 5.549 -14.158 1.641 1.00 95.44 88 SER A CA 1
ATOM 670 C C . SER A 1 88 ? 5.426 -13.256 2.869 1.00 95.44 88 SER A C 1
ATOM 672 O O . SER A 1 88 ? 4.744 -13.622 3.828 1.00 95.44 88 SER A O 1
ATOM 674 N N . ALA A 1 89 ? 6.015 -12.055 2.834 1.00 97.50 89 ALA A N 1
ATOM 675 C CA . ALA A 1 89 ? 5.874 -11.080 3.909 1.00 97.50 89 ALA A CA 1
ATOM 676 C C . ALA A 1 89 ? 4.408 -10.659 4.095 1.00 97.50 89 ALA A C 1
ATOM 678 O O . ALA A 1 89 ? 3.920 -10.643 5.225 1.00 97.50 89 ALA A O 1
ATOM 679 N N . PHE A 1 90 ? 3.667 -10.397 3.012 1.00 97.38 90 PHE A N 1
ATOM 680 C CA . PHE A 1 90 ? 2.238 -10.076 3.101 1.00 97.38 90 PHE A CA 1
ATOM 681 C C . PHE A 1 90 ? 1.368 -11.275 3.501 1.00 97.38 90 PHE A C 1
ATOM 683 O O . PHE A 1 90 ? 0.477 -11.105 4.338 1.00 97.38 90 PHE A O 1
ATOM 690 N N . ALA A 1 91 ? 1.661 -12.480 3.006 1.00 97.62 91 ALA A N 1
ATOM 691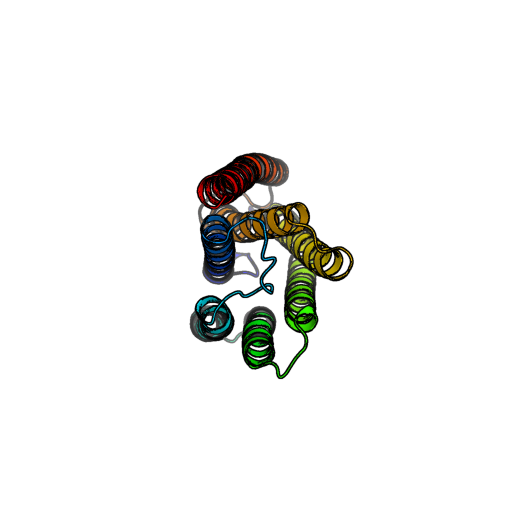 C CA . ALA A 1 91 ? 1.007 -13.715 3.445 1.00 97.62 91 ALA A CA 1
ATOM 692 C C . ALA A 1 91 ? 1.149 -13.918 4.957 1.00 97.62 91 ALA A C 1
ATOM 694 O O . ALA A 1 91 ? 0.174 -14.219 5.652 1.00 97.62 91 ALA A O 1
ATOM 695 N N . PHE A 1 92 ? 2.348 -13.667 5.486 1.00 97.50 92 PHE A N 1
ATOM 696 C CA . PHE A 1 92 ? 2.619 -13.721 6.915 1.00 97.50 92 PHE A CA 1
ATOM 697 C C . PHE A 1 92 ? 1.757 -12.730 7.711 1.00 97.50 92 PHE A C 1
ATOM 699 O O . PHE A 1 92 ? 1.247 -13.094 8.771 1.00 97.50 92 PHE A O 1
ATOM 706 N N . THR A 1 93 ? 1.502 -11.521 7.194 1.00 97.00 93 THR A N 1
ATOM 707 C CA . THR A 1 93 ? 0.580 -10.581 7.865 1.00 97.00 93 THR A CA 1
ATOM 708 C C . THR A 1 93 ? -0.822 -11.164 8.016 1.00 97.00 93 THR A C 1
ATOM 710 O O . THR A 1 93 ? -1.401 -11.058 9.091 1.00 97.00 93 THR A O 1
ATOM 713 N N . GLY A 1 94 ? -1.334 -11.867 6.999 1.00 95.69 94 GLY A N 1
ATOM 714 C CA . GLY A 1 94 ? -2.632 -12.537 7.071 1.00 95.69 94 GLY A CA 1
ATOM 715 C C . GLY A 1 94 ? -2.672 -13.645 8.130 1.00 95.69 94 GLY A C 1
ATOM 716 O O . GLY A 1 94 ? -3.666 -13.786 8.840 1.00 95.69 94 GLY A O 1
ATOM 717 N N . VAL A 1 95 ? -1.574 -14.389 8.309 1.00 96.94 95 VAL A N 1
ATOM 718 C CA . VAL A 1 95 ? -1.449 -15.381 9.393 1.00 96.94 95 VAL A CA 1
ATOM 719 C C . VAL A 1 95 ? -1.480 -14.701 10.763 1.00 96.94 95 VAL A C 1
ATOM 721 O O . VAL A 1 95 ? -2.224 -15.136 11.642 1.00 96.94 95 VAL A O 1
ATOM 724 N N . VAL A 1 96 ? -0.724 -13.615 10.947 1.00 95.94 96 VAL A N 1
ATOM 725 C CA . VAL A 1 96 ? -0.736 -12.834 12.197 1.00 95.94 96 VAL A CA 1
ATOM 726 C C . VAL A 1 96 ? -2.131 -12.276 12.480 1.00 95.94 96 VAL A C 1
ATOM 728 O O . VAL A 1 96 ? -2.602 -12.358 13.615 1.00 95.94 96 VAL A O 1
ATOM 731 N N . ASP A 1 97 ? -2.821 -11.783 11.452 1.00 93.38 97 ASP A N 1
ATOM 732 C CA . ASP A 1 97 ? -4.192 -11.287 11.546 1.00 93.38 97 ASP A CA 1
ATOM 733 C C . ASP A 1 97 ? -5.167 -12.392 11.995 1.00 93.38 97 ASP A C 1
ATOM 735 O O . ASP A 1 97 ? -5.999 -12.167 12.878 1.00 93.38 97 ASP A O 1
ATOM 739 N N . LEU A 1 98 ? -5.039 -13.612 11.458 1.00 93.81 98 LEU A N 1
ATOM 740 C CA . LEU A 1 98 ? -5.838 -14.774 11.872 1.00 93.81 98 LEU A CA 1
ATOM 741 C C . LEU A 1 98 ? -5.564 -15.180 13.327 1.00 93.81 98 LEU A C 1
ATOM 743 O O . LEU A 1 98 ? -6.505 -15.445 14.077 1.00 93.81 98 LEU A O 1
ATOM 747 N N . LEU A 1 99 ? -4.296 -15.211 13.746 1.00 93.81 99 LEU A N 1
ATOM 748 C CA . LEU A 1 99 ? -3.916 -15.532 15.126 1.00 93.81 99 LEU A CA 1
ATOM 749 C C . LEU A 1 99 ? -4.437 -14.478 16.114 1.00 93.81 99 LEU A C 1
ATOM 751 O O . LEU A 1 99 ? -4.988 -14.831 17.159 1.00 93.81 99 LEU A O 1
ATOM 755 N N . ALA A 1 100 ? -4.336 -13.193 15.765 1.00 91.19 100 ALA A N 1
ATOM 756 C CA . ALA A 1 100 ? -4.896 -12.100 16.555 1.00 91.19 100 ALA A CA 1
ATOM 757 C C . ALA A 1 100 ? -6.430 -12.174 16.626 1.00 91.19 100 ALA A C 1
ATOM 759 O O . ALA A 1 100 ? -7.009 -11.966 17.692 1.00 91.19 100 ALA A O 1
ATOM 760 N N . HIS A 1 101 ? -7.101 -12.546 15.530 1.00 86.62 101 HIS A N 1
ATOM 761 C CA . HIS A 1 101 ? -8.551 -12.756 15.510 1.00 86.62 101 HIS A CA 1
ATOM 762 C C . HIS A 1 101 ? -9.000 -13.898 16.438 1.00 86.62 101 HIS A C 1
ATOM 764 O O . HIS A 1 101 ? -10.085 -13.838 17.011 1.00 86.62 101 HIS A O 1
ATOM 770 N N . ARG A 1 102 ? -8.159 -14.921 16.636 1.00 89.88 102 ARG A N 1
ATOM 771 C CA . ARG A 1 102 ? -8.390 -16.010 17.604 1.00 89.88 102 ARG A CA 1
ATOM 772 C C . ARG A 1 102 ? -7.986 -15.661 19.041 1.00 89.88 102 ARG A C 1
ATOM 774 O O . ARG A 1 102 ? -8.074 -16.523 19.907 1.00 89.88 102 ARG A O 1
ATOM 781 N N . GLY A 1 103 ? -7.535 -14.432 19.299 1.00 89.25 103 GLY A N 1
ATOM 782 C CA . GLY A 1 103 ? -7.083 -13.993 20.621 1.00 89.25 103 GLY A CA 1
ATOM 783 C C . GLY A 1 103 ? -5.725 -14.561 21.048 1.00 89.25 103 GLY A C 1
ATOM 784 O O . GLY A 1 103 ? -5.360 -14.426 22.210 1.00 89.25 103 GLY A O 1
ATOM 785 N N . LEU A 1 104 ? -4.972 -15.185 20.132 1.00 94.06 104 LEU A N 1
ATOM 786 C CA . LEU A 1 104 ? -3.657 -15.774 20.423 1.00 94.06 104 LEU A CA 1
ATOM 787 C C . LEU A 1 104 ? -2.524 -14.740 20.398 1.00 94.06 104 LEU A C 1
ATOM 789 O O . LEU A 1 104 ? -1.460 -14.982 20.960 1.00 94.06 104 LEU A O 1
ATOM 793 N N . LEU A 1 105 ? -2.744 -13.598 19.743 1.00 93.19 105 LEU A N 1
ATOM 794 C CA . LEU A 1 105 ? -1.802 -12.484 19.665 1.00 93.19 105 LEU A CA 1
ATOM 795 C C . LEU A 1 105 ? -2.502 -11.164 20.011 1.00 93.19 105 LEU A C 1
ATOM 797 O O . LEU A 1 105 ? -3.693 -11.006 19.724 1.00 93.19 105 LEU A O 1
ATOM 801 N N . PRO A 1 106 ? -1.782 -10.185 20.589 1.00 90.88 106 PRO A N 1
ATOM 802 C CA . PRO A 1 106 ? -2.343 -8.867 20.835 1.00 90.88 106 PRO A CA 1
ATOM 803 C C . PRO A 1 106 ? -2.627 -8.142 19.514 1.00 90.88 106 PRO A C 1
ATOM 805 O O . PRO A 1 106 ? -1.932 -8.313 18.516 1.00 90.88 106 PRO A O 1
ATOM 808 N N . ARG A 1 107 ? -3.617 -7.246 19.520 1.00 83.50 107 ARG A N 1
ATOM 809 C CA . ARG A 1 107 ? -4.018 -6.478 18.324 1.00 83.50 107 ARG A CA 1
ATOM 810 C C . ARG A 1 107 ? -2.881 -5.645 17.736 1.00 83.50 107 ARG A C 1
ATOM 812 O O . ARG A 1 107 ? -2.835 -5.448 16.533 1.00 83.50 107 ARG A O 1
ATOM 819 N N . ALA A 1 108 ? -1.945 -5.178 18.560 1.00 90.38 108 ALA A N 1
ATOM 820 C CA . ALA A 1 108 ? -0.773 -4.452 18.076 1.00 90.38 108 ALA A CA 1
ATOM 821 C C . ALA A 1 108 ? 0.082 -5.294 17.106 1.00 90.38 108 ALA A C 1
ATOM 823 O O . ALA A 1 108 ? 0.682 -4.738 16.188 1.00 90.38 108 ALA A O 1
ATOM 824 N N . SER A 1 109 ? 0.090 -6.627 17.246 1.00 93.12 109 SER A N 1
ATOM 825 C CA . SER A 1 109 ? 0.840 -7.523 16.361 1.00 93.12 109 SER A CA 1
ATOM 826 C C . SER A 1 109 ? 0.391 -7.427 14.904 1.00 93.12 109 SER A C 1
ATOM 828 O O . SER A 1 109 ? 1.246 -7.500 14.029 1.00 93.12 109 SER A O 1
ATOM 830 N N . THR A 1 110 ? -0.900 -7.198 14.625 1.00 93.12 110 THR A N 1
ATOM 831 C CA . THR A 1 110 ? -1.409 -7.066 13.243 1.00 93.12 110 THR A CA 1
ATOM 832 C C . THR A 1 110 ? -0.816 -5.843 12.550 1.00 93.12 110 THR A C 1
ATOM 834 O O . THR A 1 110 ? -0.368 -5.899 11.409 1.00 93.12 110 THR A O 1
ATOM 837 N N . TYR A 1 111 ? -0.753 -4.725 13.273 1.00 93.69 111 TYR A N 1
ATOM 838 C CA . TYR A 1 111 ? -0.189 -3.476 12.776 1.00 93.69 111 TYR A CA 1
ATOM 839 C C . TYR A 1 111 ? 1.323 -3.556 12.596 1.00 93.69 111 TYR A C 1
ATOM 841 O O . TYR A 1 111 ? 1.836 -3.085 11.586 1.00 93.69 111 TYR A O 1
ATOM 849 N N . LEU A 1 112 ? 2.031 -4.163 13.552 1.00 95.62 112 LEU A N 1
ATOM 850 C CA . LEU A 1 112 ? 3.481 -4.316 13.476 1.00 95.62 112 LEU A CA 1
ATOM 851 C C . LEU A 1 112 ? 3.886 -5.286 12.363 1.00 95.62 112 LEU A C 1
ATOM 853 O O . LEU A 1 112 ? 4.782 -4.964 11.591 1.00 95.62 112 LEU A O 1
ATOM 857 N N . ALA A 1 113 ? 3.200 -6.423 12.214 1.00 96.94 113 ALA A N 1
ATOM 858 C CA . ALA A 1 113 ? 3.442 -7.344 11.104 1.00 96.94 113 ALA A CA 1
ATOM 859 C C . ALA A 1 113 ? 3.189 -6.660 9.754 1.00 96.94 113 ALA A C 1
ATOM 861 O O . ALA A 1 113 ? 4.018 -6.759 8.851 1.00 96.94 113 ALA A O 1
ATOM 862 N N . PHE A 1 114 ? 2.092 -5.903 9.639 1.00 97.00 114 PHE A N 1
A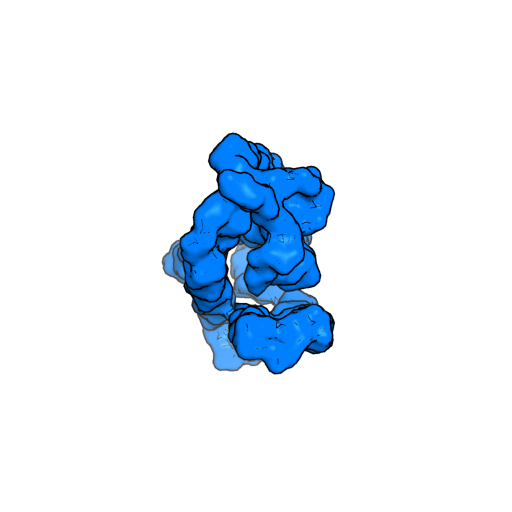TOM 863 C CA . PHE A 1 114 ? 1.805 -5.112 8.447 1.00 97.00 114 PHE A CA 1
ATOM 864 C C . PHE A 1 114 ? 2.887 -4.060 8.172 1.00 97.00 114 PHE A C 1
ATOM 866 O O . PHE A 1 114 ? 3.389 -3.989 7.056 1.00 97.00 114 PHE A O 1
ATOM 873 N N . ALA A 1 115 ? 3.312 -3.295 9.179 1.00 98.00 115 ALA A N 1
ATOM 874 C CA . ALA A 1 115 ? 4.384 -2.312 9.032 1.00 98.00 115 ALA A CA 1
ATOM 875 C C . ALA A 1 115 ? 5.714 -2.953 8.605 1.00 98.00 115 ALA A C 1
ATOM 877 O O . ALA A 1 115 ? 6.415 -2.402 7.758 1.00 98.00 115 ALA A O 1
ATOM 878 N N . MET A 1 116 ? 6.045 -4.129 9.142 1.00 98.19 116 MET A N 1
ATOM 879 C CA . MET A 1 116 ? 7.250 -4.874 8.771 1.00 98.19 116 MET A CA 1
ATOM 880 C C . MET A 1 116 ? 7.185 -5.391 7.333 1.00 98.19 116 MET A C 1
ATOM 882 O O . MET A 1 116 ? 8.166 -5.250 6.607 1.00 98.19 116 MET A O 1
ATOM 886 N N . ALA A 1 117 ? 6.041 -5.920 6.890 1.00 98.31 117 ALA A N 1
ATOM 887 C CA . ALA A 1 117 ? 5.856 -6.338 5.500 1.00 98.31 117 ALA A CA 1
ATOM 888 C C . ALA A 1 117 ? 5.969 -5.150 4.531 1.00 98.31 117 ALA A C 1
ATOM 890 O O . ALA A 1 117 ? 6.682 -5.232 3.535 1.00 98.31 117 ALA A O 1
ATOM 891 N N . GLN A 1 118 ? 5.354 -4.013 4.873 1.00 98.50 118 GLN A N 1
ATOM 892 C CA . GLN A 1 118 ? 5.473 -2.778 4.096 1.00 98.50 118 GLN A CA 1
ATOM 893 C C . GLN A 1 118 ? 6.917 -2.262 4.053 1.00 98.50 118 GLN A C 1
ATOM 895 O O . GLN A 1 118 ? 7.394 -1.852 3.002 1.00 98.50 118 GLN A O 1
ATOM 900 N N . THR A 1 119 ? 7.642 -2.323 5.173 1.00 98.50 119 THR A N 1
ATOM 901 C CA . THR A 1 119 ? 9.060 -1.927 5.241 1.00 98.50 119 THR A CA 1
ATOM 902 C C . THR A 1 119 ? 9.940 -2.853 4.403 1.00 98.50 119 THR A C 1
ATOM 904 O O . THR A 1 119 ? 10.820 -2.378 3.690 1.00 98.50 119 THR A O 1
ATOM 907 N N . ASN A 1 120 ? 9.693 -4.165 4.457 1.00 98.06 120 ASN A N 1
ATOM 908 C CA . ASN A 1 120 ? 10.402 -5.153 3.649 1.00 98.06 120 ASN A CA 1
ATOM 909 C C . ASN A 1 120 ? 10.202 -4.888 2.150 1.00 98.06 120 ASN A C 1
ATOM 911 O O . ASN A 1 120 ? 11.187 -4.758 1.428 1.00 98.06 120 ASN A O 1
ATOM 915 N N . ALA A 1 121 ? 8.955 -4.709 1.709 1.00 96.94 121 ALA A N 1
ATOM 916 C CA . ALA A 1 121 ? 8.652 -4.347 0.329 1.00 96.94 121 ALA A CA 1
ATOM 917 C C . ALA A 1 121 ? 9.292 -3.003 -0.058 1.00 96.94 121 ALA A C 1
ATOM 919 O O . ALA A 1 121 ? 9.954 -2.914 -1.088 1.00 96.94 121 ALA A O 1
ATOM 920 N N . GLY A 1 122 ? 9.202 -1.980 0.799 1.00 97.25 122 GLY A N 1
ATOM 921 C CA . GLY A 1 122 ? 9.855 -0.688 0.576 1.00 97.25 122 GLY A CA 1
ATOM 922 C C . GLY A 1 122 ? 11.366 -0.803 0.362 1.00 97.25 122 GLY A C 1
ATOM 923 O O . GLY A 1 122 ? 11.909 -0.148 -0.524 1.00 97.25 122 GLY A O 1
ATOM 924 N N . TYR A 1 123 ? 12.041 -1.681 1.109 1.00 96.00 123 TYR A N 1
ATOM 925 C CA . TYR A 1 123 ? 13.469 -1.950 0.932 1.00 96.00 123 TYR A CA 1
ATOM 926 C C . TYR A 1 123 ? 13.779 -2.664 -0.393 1.00 96.00 123 TYR A C 1
ATOM 928 O O . TYR A 1 123 ? 14.729 -2.287 -1.078 1.00 96.00 123 TYR A O 1
ATOM 936 N N . LEU A 1 124 ? 12.961 -3.647 -0.790 1.00 93.50 124 LEU A N 1
ATOM 937 C CA . LEU A 1 124 ? 13.096 -4.322 -2.087 1.00 93.50 124 LEU A CA 1
ATOM 938 C C . LEU A 1 124 ? 12.939 -3.327 -3.248 1.00 93.50 124 LEU A C 1
ATOM 940 O O . LEU A 1 124 ? 13.795 -3.274 -4.130 1.00 93.50 124 LEU A O 1
ATOM 944 N N . PHE A 1 125 ? 11.916 -2.466 -3.198 1.00 92.81 125 PHE A N 1
ATOM 945 C CA . PHE A 1 125 ? 11.703 -1.417 -4.201 1.00 92.81 125 PHE A CA 1
ATOM 946 C C . PHE A 1 125 ? 12.801 -0.355 -4.191 1.00 92.81 125 PHE A C 1
ATOM 948 O O . PHE A 1 125 ? 13.169 0.140 -5.251 1.00 92.81 125 PHE A O 1
ATOM 955 N N . TRP A 1 126 ? 13.365 -0.019 -3.028 1.00 92.38 126 TRP A N 1
ATOM 956 C CA . TRP A 1 126 ? 14.512 0.886 -2.957 1.00 92.38 126 TRP A CA 1
ATOM 957 C C . TRP A 1 126 ? 15.723 0.325 -3.709 1.00 92.38 126 TRP A C 1
ATOM 959 O O . TRP A 1 126 ? 16.365 1.051 -4.466 1.00 92.38 126 TRP A O 1
ATOM 969 N N . GLY A 1 127 ? 16.003 -0.971 -3.538 1.00 86.44 127 GLY A N 1
ATOM 970 C CA . GLY A 1 127 ? 17.043 -1.675 -4.290 1.00 86.44 127 GLY A CA 1
ATOM 971 C C . GLY A 1 127 ? 16.742 -1.763 -5.788 1.00 86.44 127 GLY A C 1
ATOM 972 O O . GLY A 1 127 ? 17.650 -1.609 -6.598 1.00 86.44 127 GLY A O 1
ATOM 973 N N . HIS A 1 128 ? 15.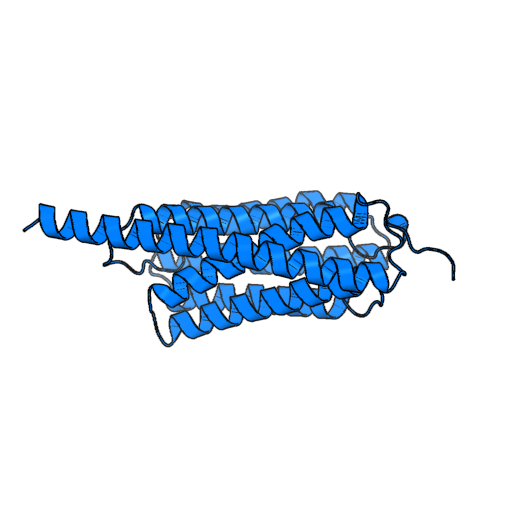473 -1.939 -6.167 1.00 81.62 128 HIS A N 1
ATOM 974 C CA . HIS A 1 128 ? 15.049 -1.931 -7.571 1.00 81.62 128 HIS A CA 1
ATOM 975 C C . HIS A 1 128 ? 15.227 -0.556 -8.225 1.00 81.62 128 HIS A C 1
ATOM 977 O O . HIS A 1 128 ? 15.545 -0.428 -9.402 1.00 81.62 128 HIS A O 1
ATOM 983 N N . ALA A 1 129 ? 15.069 0.506 -7.442 1.00 84.31 129 ALA A N 1
ATOM 984 C CA . ALA A 1 129 ? 15.066 1.866 -7.941 1.00 84.31 129 ALA A CA 1
ATOM 985 C C . ALA A 1 129 ? 16.465 2.488 -8.110 1.00 84.31 129 ALA A C 1
ATOM 987 O O . ALA A 1 129 ? 16.586 3.714 -8.155 1.00 84.31 129 ALA A O 1
ATOM 988 N N . ILE A 1 130 ? 17.525 1.675 -8.187 1.00 79.19 130 ILE A N 1
ATOM 989 C CA . ILE A 1 130 ? 18.904 2.138 -8.423 1.00 79.19 130 ILE A CA 1
ATOM 990 C C . ILE A 1 130 ? 19.070 2.686 -9.851 1.00 79.19 130 ILE A C 1
ATOM 992 O O . ILE A 1 130 ? 19.942 3.518 -10.096 1.00 79.19 130 ILE A O 1
ATOM 996 N N . HIS A 1 131 ? 18.205 2.285 -10.784 1.00 79.00 131 HIS A N 1
ATOM 997 C CA . HIS A 1 131 ? 18.248 2.749 -12.166 1.00 79.00 131 HIS A CA 1
ATOM 998 C C . HIS A 1 131 ? 17.870 4.240 -12.312 1.00 79.00 131 HIS A C 1
ATOM 1000 O O . HIS A 1 131 ? 17.180 4.847 -11.478 1.00 79.00 131 HIS A O 1
ATOM 1006 N N . GLU A 1 132 ? 18.359 4.861 -13.386 1.00 85.62 132 GLU A N 1
ATOM 1007 C CA . GLU A 1 132 ? 17.993 6.225 -13.775 1.00 85.62 132 GLU A CA 1
ATOM 1008 C C . GLU A 1 132 ? 16.718 6.235 -14.637 1.00 85.62 132 GLU A C 1
ATOM 1010 O O . GLU A 1 132 ? 16.148 5.196 -14.963 1.00 85.62 132 GLU A O 1
ATOM 1015 N N . GLY A 1 133 ? 16.232 7.426 -14.990 1.00 91.94 133 GLY A N 1
ATOM 1016 C CA . GLY A 1 133 ? 15.069 7.563 -15.865 1.00 91.94 133 GLY A CA 1
ATOM 1017 C C . GLY A 1 133 ? 13.729 7.235 -15.196 1.00 91.94 133 GLY A C 1
ATOM 1018 O O . GLY A 1 133 ? 13.552 7.379 -13.979 1.00 91.94 133 GLY A O 1
ATOM 1019 N N . VAL A 1 134 ? 12.751 6.883 -16.033 1.00 94.50 134 VAL A N 1
ATOM 1020 C CA . VAL A 1 134 ? 11.346 6.665 -15.654 1.00 94.50 134 VAL A CA 1
ATOM 1021 C C . VAL A 1 134 ? 11.202 5.442 -14.752 1.00 94.50 134 VAL A C 1
ATOM 1023 O O . VAL A 1 134 ? 10.512 5.516 -13.738 1.00 94.50 134 VAL A O 1
ATOM 1026 N N . ASP A 1 135 ? 11.908 4.360 -15.073 1.00 92.31 135 ASP A N 1
ATOM 1027 C CA . ASP A 1 135 ? 11.927 3.135 -14.272 1.00 92.31 135 ASP A CA 1
ATOM 1028 C C . ASP A 1 135 ? 12.337 3.412 -12.819 1.00 92.31 135 ASP A C 1
ATOM 1030 O O . ASP A 1 135 ? 11.587 3.149 -11.874 1.00 92.31 135 ASP A O 1
ATOM 1034 N N . GLY A 1 136 ? 13.471 4.092 -12.644 1.00 93.38 136 GLY A N 1
ATOM 1035 C CA . GLY A 1 136 ? 13.965 4.459 -11.326 1.00 93.38 136 GLY A CA 1
ATOM 1036 C C . GLY A 1 136 ? 13.011 5.348 -10.530 1.00 93.38 136 GLY A C 1
ATOM 1037 O O . GLY A 1 136 ? 12.839 5.143 -9.330 1.00 93.38 136 GLY A O 1
ATOM 1038 N N . ILE A 1 137 ? 12.387 6.362 -11.148 1.00 95.62 137 ILE A N 1
ATOM 1039 C CA . ILE A 1 137 ? 11.481 7.249 -10.396 1.00 95.62 137 ILE A CA 1
ATOM 1040 C C . ILE A 1 137 ? 10.176 6.547 -10.006 1.00 95.62 137 ILE A C 1
ATOM 1042 O O . ILE A 1 137 ? 9.699 6.767 -8.893 1.00 95.62 137 ILE A O 1
ATOM 1046 N N . VAL A 1 138 ? 9.629 5.676 -10.862 1.00 96.25 138 VAL A N 1
ATOM 1047 C CA . VAL A 1 138 ? 8.417 4.899 -10.555 1.00 96.25 138 VAL A CA 1
ATOM 1048 C C . VAL A 1 138 ? 8.653 4.023 -9.324 1.00 96.25 138 VAL A C 1
ATOM 1050 O O . VAL A 1 138 ? 7.868 4.091 -8.372 1.00 96.25 138 VAL A O 1
ATOM 1053 N N . HIS A 1 139 ? 9.773 3.297 -9.289 1.00 95.44 139 HIS A N 1
ATOM 1054 C CA . HIS A 1 139 ? 10.130 2.416 -8.176 1.00 95.44 139 HIS A CA 1
ATOM 1055 C C . HIS A 1 139 ? 10.555 3.182 -6.910 1.00 95.44 139 HIS A C 1
ATOM 1057 O O . HIS A 1 139 ? 10.176 2.787 -5.806 1.00 95.44 139 HIS A O 1
ATOM 1063 N N . ARG A 1 140 ? 11.247 4.330 -7.031 1.00 95.75 140 ARG A N 1
ATOM 1064 C CA . ARG A 1 140 ? 11.557 5.204 -5.876 1.00 95.75 140 ARG A CA 1
ATOM 1065 C C . ARG A 1 140 ? 10.279 5.703 -5.207 1.00 95.75 140 ARG A C 1
ATOM 1067 O O . ARG A 1 140 ? 10.195 5.705 -3.981 1.00 95.75 140 ARG A O 1
ATOM 1074 N N . ILE A 1 141 ? 9.280 6.108 -5.993 1.00 97.25 141 ILE A N 1
ATOM 1075 C CA . ILE A 1 141 ? 7.981 6.528 -5.455 1.00 97.25 141 ILE A CA 1
ATOM 1076 C C . ILE A 1 141 ? 7.308 5.360 -4.721 1.00 97.25 141 ILE A C 1
ATOM 1078 O O . ILE A 1 141 ? 6.857 5.558 -3.593 1.00 97.25 141 ILE A O 1
ATOM 1082 N N . LEU A 1 142 ? 7.292 4.148 -5.296 1.00 97.25 142 LEU A N 1
ATOM 1083 C CA . LEU A 1 142 ? 6.759 2.958 -4.616 1.00 97.25 142 LEU A CA 1
ATOM 1084 C C . LEU A 1 142 ? 7.440 2.730 -3.263 1.00 97.25 142 LEU A C 1
ATOM 1086 O O . LEU A 1 142 ? 6.749 2.626 -2.249 1.00 97.25 142 LEU A O 1
ATOM 1090 N N . ALA A 1 143 ? 8.776 2.742 -3.225 1.00 97.38 143 ALA A N 1
ATOM 1091 C CA . ALA A 1 143 ? 9.544 2.581 -1.992 1.00 97.38 143 ALA A CA 1
ATOM 1092 C C . ALA A 1 143 ? 9.153 3.618 -0.922 1.00 97.38 143 ALA A C 1
ATOM 1094 O O . ALA A 1 143 ? 8.873 3.262 0.225 1.00 97.38 143 ALA A O 1
ATOM 1095 N N . MET A 1 144 ? 9.064 4.899 -1.296 1.00 98.12 144 MET A N 1
ATOM 1096 C CA . MET A 1 144 ? 8.684 5.965 -0.362 1.00 98.12 144 MET A CA 1
ATOM 1097 C C . MET A 1 144 ? 7.260 5.796 0.176 1.00 98.12 144 MET A C 1
ATOM 1099 O O . MET A 1 144 ? 7.022 6.006 1.367 1.00 98.12 144 MET A O 1
ATOM 1103 N N . VAL A 1 145 ? 6.307 5.396 -0.671 1.00 98.38 145 VAL A N 1
ATOM 1104 C CA . VAL A 1 145 ? 4.924 5.165 -0.234 1.00 98.38 145 VAL A CA 1
ATOM 1105 C C . VAL A 1 145 ? 4.842 3.945 0.688 1.00 98.38 145 VAL A C 1
ATOM 1107 O O . VAL A 1 145 ? 4.158 4.024 1.709 1.00 98.38 145 VAL A O 1
ATOM 1110 N N . PHE A 1 146 ? 5.576 2.863 0.408 1.00 98.56 146 PHE A N 1
ATOM 1111 C CA . PHE A 1 146 ? 5.697 1.707 1.305 1.00 98.56 146 PHE A CA 1
ATOM 1112 C C . PHE A 1 146 ? 6.155 2.116 2.712 1.00 98.56 146 PHE A C 1
ATOM 1114 O O . PHE A 1 146 ? 5.485 1.795 3.699 1.00 98.56 146 PHE A O 1
ATOM 1121 N N . PHE A 1 147 ? 7.240 2.892 2.815 1.00 98.62 147 PHE A N 1
ATOM 1122 C CA . PHE A 1 147 ? 7.715 3.410 4.102 1.00 98.62 147 PHE A CA 1
ATOM 1123 C C . PHE A 1 147 ? 6.696 4.339 4.770 1.00 98.62 147 PHE A C 1
ATOM 1125 O O . PHE A 1 147 ? 6.497 4.264 5.983 1.00 98.62 147 PHE A O 1
ATOM 1132 N N . GLY A 1 148 ? 6.001 5.174 3.992 1.00 98.50 148 GLY A N 1
ATOM 1133 C CA . GLY A 1 148 ? 4.925 6.027 4.494 1.00 98.50 148 GLY A CA 1
ATOM 1134 C C . GLY A 1 148 ? 3.783 5.223 5.120 1.00 98.50 148 GLY A C 1
ATOM 1135 O O . GLY A 1 148 ? 3.362 5.515 6.241 1.00 98.50 148 GLY A O 1
ATOM 1136 N N . VAL A 1 149 ? 3.312 4.170 4.445 1.00 98.44 149 VAL A N 1
ATOM 1137 C CA . VAL A 1 149 ? 2.265 3.289 4.982 1.00 98.44 149 VAL A CA 1
ATOM 1138 C C . VAL A 1 149 ? 2.749 2.547 6.231 1.00 98.44 149 VAL A C 1
ATOM 1140 O O . VAL A 1 149 ? 2.003 2.465 7.210 1.00 98.44 149 VAL A O 1
ATOM 1143 N N . ALA A 1 150 ? 3.988 2.045 6.228 1.00 98.44 150 ALA A N 1
ATOM 1144 C CA . ALA A 1 150 ? 4.589 1.393 7.391 1.00 98.44 150 ALA A CA 1
ATOM 1145 C C . ALA A 1 150 ? 4.633 2.333 8.606 1.00 98.44 150 ALA A C 1
ATOM 1147 O O . ALA A 1 150 ? 4.181 1.970 9.694 1.00 98.44 150 ALA A O 1
ATOM 1148 N N . GLY A 1 151 ? 5.104 3.567 8.406 1.00 98.00 151 GLY A N 1
ATOM 1149 C CA . GLY A 1 151 ? 5.151 4.594 9.443 1.00 98.00 151 GLY A CA 1
ATOM 1150 C C . GLY A 1 151 ? 3.767 4.918 10.002 1.00 98.00 151 GLY A C 1
ATOM 1151 O O . GLY A 1 151 ? 3.588 4.949 11.218 1.00 98.00 151 GLY A O 1
ATOM 1152 N N . LEU A 1 152 ? 2.759 5.076 9.138 1.00 96.94 152 LEU A N 1
ATOM 1153 C CA . LEU A 1 152 ? 1.376 5.310 9.567 1.00 96.94 152 LEU A CA 1
ATOM 1154 C C . LEU A 1 152 ? 0.821 4.150 10.401 1.00 96.94 152 LEU A C 1
ATOM 1156 O O . LEU A 1 152 ? 0.154 4.396 11.404 1.00 96.94 152 LEU A O 1
ATOM 1160 N N . ALA A 1 153 ? 1.125 2.902 10.035 1.00 95.25 153 ALA A N 1
ATOM 1161 C CA . ALA A 1 153 ? 0.721 1.734 10.813 1.00 95.25 153 ALA A CA 1
ATOM 1162 C C . ALA A 1 153 ? 1.367 1.712 12.211 1.00 95.25 153 ALA A C 1
ATOM 1164 O O . ALA A 1 153 ? 0.675 1.433 13.188 1.00 95.25 153 ALA A O 1
ATOM 1165 N N . VAL A 1 154 ? 2.652 2.066 12.333 1.00 96.06 154 VAL A N 1
ATOM 1166 C CA . VAL A 1 154 ? 3.338 2.181 13.636 1.00 96.06 154 VAL A CA 1
ATOM 1167 C C . VAL A 1 154 ? 2.755 3.320 14.475 1.00 96.06 154 VAL A C 1
ATOM 1169 O O . VAL A 1 154 ? 2.469 3.136 15.658 1.00 96.06 154 VAL A O 1
ATOM 1172 N N . VAL A 1 155 ? 2.529 4.491 13.875 1.00 95.44 155 VAL A N 1
ATOM 1173 C CA . VAL A 1 155 ? 1.944 5.642 14.580 1.00 95.44 155 VAL A CA 1
ATOM 1174 C C . VAL A 1 155 ? 0.525 5.328 15.064 1.00 95.44 155 VAL A C 1
ATOM 1176 O O . VAL A 1 155 ? 0.175 5.722 16.175 1.00 95.44 155 VAL A O 1
ATOM 1179 N N . GLU A 1 156 ? -0.269 4.572 14.298 1.00 91.69 156 GLU A N 1
ATOM 1180 C CA . GLU A 1 156 ? -1.615 4.138 14.704 1.00 91.69 156 GLU A CA 1
ATOM 1181 C C . GLU A 1 156 ? -1.588 3.205 15.930 1.00 91.69 156 GLU A C 1
ATOM 1183 O O . GLU A 1 156 ? -2.511 3.258 16.739 1.00 91.69 156 GLU A O 1
ATOM 1188 N N . VAL A 1 157 ? -0.521 2.417 16.129 1.00 90.69 157 VAL A N 1
ATOM 1189 C CA . VAL A 1 157 ? -0.329 1.614 17.355 1.00 90.69 157 VAL A CA 1
ATOM 1190 C C . VAL A 1 157 ? -0.038 2.502 18.563 1.00 90.69 157 VAL A C 1
ATOM 1192 O O . VAL A 1 157 ? -0.587 2.275 19.638 1.00 90.69 157 VAL A O 1
ATOM 1195 N N . ILE A 1 158 ? 0.822 3.511 18.397 1.00 92.06 158 ILE A N 1
ATOM 1196 C CA . ILE A 1 158 ? 1.258 4.391 19.494 1.00 92.06 158 ILE A CA 1
ATOM 1197 C C . ILE A 1 158 ? 0.141 5.366 19.892 1.00 92.06 158 ILE A C 1
ATOM 1199 O O . ILE A 1 158 ? -0.057 5.653 21.073 1.00 92.06 158 ILE A O 1
ATOM 1203 N N . ARG A 1 159 ? -0.577 5.909 18.904 1.00 90.56 159 ARG A N 1
ATOM 1204 C CA . ARG A 1 159 ? -1.618 6.934 19.067 1.00 90.56 159 ARG A CA 1
ATOM 1205 C C . ARG A 1 159 ? -2.844 6.569 18.221 1.00 90.56 159 ARG A C 1
ATOM 1207 O O . ARG A 1 159 ? -3.041 7.167 17.166 1.00 90.56 159 ARG A O 1
ATOM 1214 N N . PRO A 1 160 ? -3.696 5.627 18.655 1.00 87.12 160 PRO A N 1
ATOM 1215 C CA . PRO A 1 160 ? -4.872 5.240 17.883 1.00 87.12 160 PRO A CA 1
ATOM 1216 C C . PRO A 1 160 ? -5.817 6.429 17.671 1.00 87.12 160 PRO A C 1
ATOM 1218 O O . PRO A 1 160 ? -6.351 6.993 18.625 1.00 87.12 160 PRO A O 1
ATOM 1221 N N . ALA A 1 161 ? -6.043 6.813 16.415 1.00 87.19 161 ALA A N 1
ATOM 1222 C CA . ALA A 1 161 ? -6.980 7.873 16.057 1.00 87.19 161 ALA A CA 1
ATOM 1223 C C . ALA A 1 161 ? -7.673 7.557 14.729 1.00 87.19 161 ALA A C 1
ATOM 1225 O O . ALA A 1 161 ? -7.043 7.085 13.782 1.00 87.19 161 ALA A O 1
ATOM 1226 N N . ALA A 1 162 ? -8.966 7.878 14.624 1.00 85.69 162 ALA A N 1
ATOM 1227 C CA . ALA A 1 162 ? -9.736 7.630 13.404 1.00 85.69 162 ALA A CA 1
ATOM 1228 C C . ALA A 1 162 ? -9.114 8.312 12.171 1.00 85.69 162 ALA A C 1
ATOM 1230 O O . ALA A 1 162 ? -9.072 7.713 11.099 1.00 85.69 162 ALA A O 1
ATOM 1231 N N . GLY A 1 163 ? -8.585 9.530 12.335 1.00 89.75 163 GLY A N 1
ATOM 1232 C CA . GLY A 1 163 ? -7.898 10.258 11.265 1.00 89.75 163 GLY A CA 1
ATOM 1233 C C . GLY A 1 163 ? -6.639 9.548 10.758 1.00 89.75 163 GLY A C 1
ATOM 1234 O O . GLY A 1 163 ? -6.432 9.479 9.551 1.00 89.75 163 GLY A O 1
ATOM 1235 N N . LEU A 1 164 ? -5.844 8.951 11.654 1.00 91.56 164 LEU A N 1
ATOM 1236 C CA . LEU A 1 164 ? -4.643 8.196 11.274 1.00 91.56 164 LEU A CA 1
ATOM 1237 C C . LEU A 1 164 ? -4.991 6.939 10.481 1.00 91.56 164 LEU A C 1
ATOM 1239 O O . LEU A 1 164 ? -4.337 6.640 9.485 1.00 91.56 164 LEU A O 1
ATOM 1243 N N . ALA A 1 165 ? -6.071 6.257 10.856 1.00 91.12 165 ALA A N 1
ATOM 1244 C CA . ALA A 1 165 ? -6.529 5.104 10.101 1.00 91.12 165 ALA A CA 1
ATOM 1245 C C . ALA A 1 165 ? -7.012 5.478 8.692 1.00 91.12 165 ALA A C 1
ATOM 1247 O O . ALA A 1 165 ? -6.684 4.783 7.733 1.00 91.12 165 ALA A O 1
ATOM 1248 N N . TRP A 1 166 ? -7.755 6.581 8.537 1.00 94.12 166 TRP A N 1
ATOM 1249 C CA . TRP A 1 166 ? -8.132 7.087 7.212 1.00 94.12 166 TRP A CA 1
ATOM 1250 C C . TRP A 1 166 ? -6.912 7.503 6.389 1.00 94.12 166 TRP A C 1
ATOM 1252 O O . TRP A 1 166 ? -6.861 7.204 5.199 1.00 94.12 166 TRP A O 1
ATOM 1262 N N . LEU A 1 167 ? -5.906 8.117 7.017 1.00 95.62 167 LEU A N 1
ATOM 1263 C CA . LEU A 1 167 ? -4.657 8.475 6.349 1.00 95.62 167 LEU A CA 1
ATOM 1264 C C . LEU A 1 167 ? -3.897 7.231 5.864 1.00 95.62 167 LEU A C 1
ATOM 1266 O O . LEU A 1 167 ? -3.475 7.194 4.711 1.00 95.62 167 LEU A O 1
ATOM 1270 N N . ARG A 1 168 ? -3.792 6.183 6.692 1.00 96.25 168 ARG A N 1
ATOM 1271 C CA . ARG A 1 168 ? -3.196 4.892 6.304 1.00 96.25 168 ARG A CA 1
ATOM 1272 C C . ARG A 1 168 ? -3.956 4.231 5.155 1.00 96.25 168 ARG A C 1
ATOM 1274 O O . ARG A 1 168 ? -3.331 3.741 4.222 1.00 96.25 168 ARG A O 1
ATOM 1281 N N . ILE A 1 169 ? -5.289 4.222 5.206 1.00 96.06 169 ILE A N 1
ATOM 1282 C CA . ILE A 1 169 ? -6.138 3.678 4.133 1.00 96.06 169 ILE A CA 1
ATOM 1283 C C . ILE A 1 169 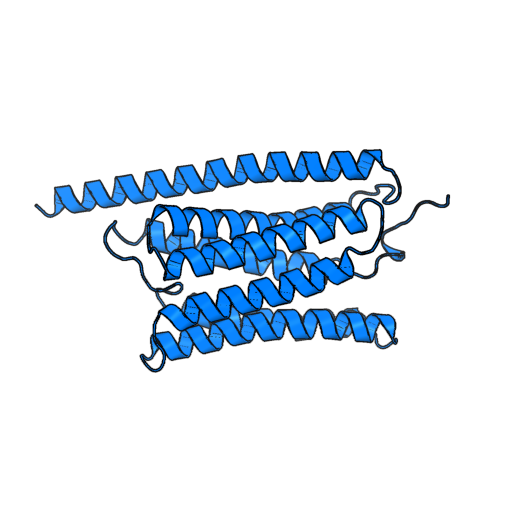? -5.919 4.453 2.826 1.00 96.06 169 ILE A C 1
ATOM 1285 O O . ILE A 1 169 ? -5.747 3.838 1.777 1.00 96.06 169 ILE A O 1
ATOM 1289 N N . GLY A 1 170 ? -5.876 5.787 2.887 1.00 97.69 170 GLY A N 1
ATOM 1290 C CA . GLY A 1 170 ? -5.587 6.630 1.727 1.00 97.69 170 GLY A CA 1
ATOM 1291 C C . GLY A 1 170 ? -4.192 6.375 1.154 1.00 97.69 170 GLY A C 1
ATOM 1292 O O . GLY A 1 170 ? -4.047 6.213 -0.054 1.00 97.69 170 GLY A O 1
ATOM 1293 N N . ALA A 1 171 ? -3.176 6.252 2.011 1.00 98.31 171 ALA A N 1
ATOM 1294 C CA . ALA A 1 171 ? -1.817 5.911 1.596 1.00 98.31 171 ALA A CA 1
ATOM 1295 C C . ALA A 1 171 ? -1.737 4.511 0.955 1.00 98.31 171 ALA A C 1
ATOM 1297 O O . ALA A 1 171 ? -1.041 4.336 -0.042 1.00 98.31 171 ALA A O 1
ATOM 1298 N N . GLN A 1 172 ? -2.504 3.534 1.455 1.00 98.12 172 GLN A N 1
ATOM 1299 C CA . GLN A 1 172 ? -2.614 2.213 0.829 1.00 98.12 172 GLN A CA 1
ATOM 1300 C C . GLN A 1 172 ? -3.266 2.278 -0.562 1.00 98.12 172 GLN A C 1
ATOM 1302 O O . GLN A 1 172 ? -2.811 1.598 -1.481 1.00 98.12 172 GLN A O 1
ATOM 1307 N N . LEU A 1 173 ? -4.314 3.092 -0.740 1.00 98.12 173 LEU A N 1
ATOM 1308 C CA . LEU A 1 173 ? -4.922 3.309 -2.059 1.00 98.12 173 LEU A CA 1
ATOM 1309 C C . LEU A 1 173 ? -3.938 3.955 -3.033 1.00 98.12 173 LEU A C 1
ATOM 1311 O O . LEU A 1 173 ? -3.866 3.535 -4.187 1.00 98.12 173 LEU A O 1
ATOM 1315 N N . VAL A 1 174 ? -3.186 4.957 -2.566 1.00 98.69 174 VAL A N 1
ATOM 1316 C CA . VAL A 1 174 ? -2.116 5.609 -3.335 1.00 98.69 174 VAL A CA 1
ATOM 1317 C C . VAL A 1 174 ? -1.082 4.580 -3.775 1.00 98.69 174 VAL A C 1
ATOM 1319 O O . VAL A 1 174 ? -0.758 4.540 -4.958 1.00 98.69 174 VAL A O 1
ATOM 1322 N N . LEU A 1 175 ? -0.626 3.714 -2.863 1.00 98.62 175 LEU A N 1
ATOM 1323 C CA . LEU A 1 175 ? 0.313 2.636 -3.169 1.00 98.62 175 LEU A CA 1
ATOM 1324 C C . LEU A 1 175 ? -0.223 1.729 -4.280 1.00 98.62 175 LEU A C 1
ATOM 1326 O O . LEU A 1 175 ? 0.414 1.578 -5.318 1.00 98.62 175 LEU A O 1
ATOM 1330 N N . GLY A 1 176 ? -1.416 1.162 -4.086 1.00 98.38 176 GLY A N 1
ATOM 1331 C CA . GLY A 1 176 ? -1.987 0.211 -5.038 1.00 98.38 176 GLY A CA 1
ATOM 1332 C C . GLY A 1 176 ? -2.311 0.827 -6.402 1.00 98.38 176 GLY A C 1
ATOM 1333 O O . GLY A 1 176 ? -2.106 0.197 -7.436 1.00 98.38 176 GLY A O 1
ATOM 1334 N N . THR A 1 177 ? -2.758 2.084 -6.424 1.00 98.62 177 THR A N 1
ATOM 1335 C CA . THR A 1 177 ? -3.046 2.796 -7.679 1.00 98.62 177 THR A CA 1
ATOM 1336 C C . THR A 1 177 ? -1.760 3.160 -8.412 1.00 98.62 177 THR A C 1
ATOM 1338 O O . THR A 1 177 ? -1.700 3.020 -9.633 1.00 98.62 177 THR A O 1
ATOM 1341 N N . TRP A 1 178 ? -0.711 3.568 -7.689 1.00 98.56 178 TRP A N 1
ATOM 1342 C CA . TRP A 1 178 ? 0.582 3.861 -8.301 1.00 98.56 178 TRP A CA 1
ATOM 1343 C C . TRP A 1 178 ? 1.247 2.615 -8.880 1.00 98.56 178 TRP A C 1
ATOM 1345 O O . TRP A 1 178 ? 1.854 2.711 -9.936 1.00 98.56 178 TRP A O 1
ATOM 1355 N N . PHE A 1 179 ? 1.071 1.444 -8.266 1.00 97.56 179 PHE A N 1
ATOM 1356 C CA . PHE A 1 179 ? 1.489 0.172 -8.859 1.00 97.56 179 PHE A CA 1
ATOM 1357 C C . PHE A 1 179 ? 0.901 -0.030 -10.263 1.00 97.56 179 PHE A C 1
ATOM 1359 O O . PHE A 1 179 ? 1.634 -0.269 -11.219 1.00 97.56 179 PHE A O 1
ATOM 1366 N N . ILE A 1 180 ? -0.416 0.138 -10.410 1.00 98.19 180 ILE A N 1
ATOM 1367 C CA . ILE A 1 180 ? -1.107 -0.063 -11.692 1.00 98.19 180 ILE A CA 1
ATOM 1368 C C . ILE A 1 180 ? -0.737 1.028 -12.705 1.00 98.19 180 ILE A C 1
ATOM 1370 O O . ILE A 1 180 ? -0.463 0.729 -13.867 1.00 98.19 180 ILE A O 1
ATOM 1374 N N . LEU A 1 181 ? -0.709 2.297 -12.285 1.00 97.62 181 LEU A N 1
ATOM 1375 C CA . LEU A 1 181 ? -0.307 3.393 -13.172 1.00 97.62 181 LEU A CA 1
ATOM 1376 C C . LEU A 1 181 ? 1.166 3.289 -13.572 1.00 97.62 181 LEU A C 1
ATOM 1378 O O . LEU A 1 181 ? 1.491 3.549 -14.725 1.00 97.62 181 LEU A O 1
ATOM 1382 N N . GLY A 1 182 ? 2.036 2.865 -12.659 1.00 96.56 182 GLY A N 1
ATOM 1383 C CA . GLY A 1 182 ? 3.436 2.552 -12.924 1.00 96.56 182 GLY A CA 1
ATOM 1384 C C . GLY A 1 182 ? 3.568 1.459 -13.979 1.00 96.56 182 GLY A C 1
ATOM 1385 O O . GLY A 1 182 ? 4.289 1.654 -14.951 1.00 96.56 182 GLY A O 1
ATOM 1386 N N . ALA A 1 183 ? 2.786 0.378 -13.872 1.00 95.69 183 ALA A N 1
ATOM 1387 C CA . ALA A 1 183 ? 2.728 -0.666 -14.898 1.00 95.69 183 ALA A CA 1
ATOM 1388 C C . ALA A 1 183 ? 2.356 -0.087 -16.273 1.00 95.69 183 ALA A C 1
ATOM 1390 O O . ALA A 1 183 ? 2.999 -0.357 -17.285 1.00 95.69 183 ALA A O 1
ATOM 1391 N N . TRP A 1 184 ? 1.332 0.765 -16.323 1.00 97.19 184 TRP A N 1
ATOM 1392 C CA . TRP A 1 184 ? 0.954 1.410 -17.576 1.00 97.19 184 TRP A CA 1
ATOM 1393 C C . TRP A 1 184 ? 2.079 2.304 -18.123 1.00 97.19 184 TRP A C 1
ATOM 1395 O O . TRP A 1 184 ? 2.399 2.219 -19.309 1.00 97.19 184 TRP A O 1
ATOM 1405 N N . ILE A 1 185 ? 2.714 3.115 -17.268 1.00 96.00 185 ILE A N 1
ATOM 1406 C CA . ILE A 1 185 ? 3.827 3.999 -17.647 1.00 96.00 185 ILE A CA 1
ATOM 1407 C C . ILE A 1 185 ? 4.988 3.186 -18.228 1.00 96.00 185 ILE A C 1
ATOM 1409 O O . ILE A 1 185 ? 5.515 3.557 -19.273 1.00 96.00 185 ILE A O 1
ATOM 1413 N N . LEU A 1 186 ? 5.375 2.091 -17.579 1.00 94.06 186 LEU A N 1
ATOM 1414 C CA . LEU A 1 186 ? 6.561 1.323 -17.948 1.00 94.06 186 LEU A CA 1
ATOM 1415 C C . LEU A 1 186 ? 6.340 0.417 -19.165 1.00 94.06 186 LEU A C 1
ATOM 1417 O O . LEU A 1 186 ? 7.235 0.295 -19.997 1.00 94.06 186 LEU A O 1
ATOM 1421 N N . TYR A 1 187 ? 5.150 -0.174 -19.303 1.00 93.62 187 TYR A N 1
ATOM 1422 C CA . TYR A 1 187 ? 4.920 -1.245 -20.281 1.00 93.62 187 TYR A CA 1
ATOM 1423 C C . TYR A 1 187 ? 3.992 -0.862 -21.437 1.00 93.62 187 TYR A C 1
ATOM 1425 O O . TYR A 1 187 ? 4.100 -1.441 -22.515 1.00 93.62 187 TYR A O 1
ATOM 1433 N N . LEU A 1 188 ? 3.076 0.095 -21.246 1.00 95.00 188 LEU A N 1
ATOM 1434 C CA . LEU A 1 188 ? 1.989 0.362 -22.204 1.00 95.00 188 LEU A CA 1
ATOM 1435 C C . LEU A 1 188 ? 1.979 1.789 -22.765 1.00 95.00 188 LEU A C 1
ATOM 1437 O O . LEU A 1 188 ? 1.303 2.056 -23.755 1.00 95.00 188 LEU A O 1
ATOM 1441 N N . SER A 1 189 ? 2.713 2.714 -22.151 1.00 94.38 189 SER A N 1
ATOM 1442 C CA . SER A 1 189 ? 2.687 4.132 -22.522 1.00 94.38 189 SER A CA 1
ATOM 1443 C C . SER A 1 189 ? 3.380 4.443 -23.854 1.00 94.38 189 SER A C 1
ATOM 1445 O O . SER A 1 189 ? 3.119 5.490 -24.451 1.00 94.38 189 SER A O 1
ATOM 1447 N N . GLY A 1 190 ? 4.291 3.567 -24.299 1.00 92.69 190 GLY A N 1
ATOM 1448 C CA . GLY A 1 190 ? 5.176 3.806 -25.443 1.00 92.69 190 GLY A CA 1
ATOM 1449 C C . GLY A 1 190 ? 6.201 4.923 -25.212 1.00 92.69 190 GLY A C 1
ATOM 1450 O O . GLY A 1 190 ? 6.734 5.475 -26.174 1.00 92.69 190 GLY A O 1
ATOM 1451 N N . TRP A 1 191 ? 6.439 5.320 -23.959 1.00 93.44 191 TRP A N 1
ATOM 1452 C CA . TRP A 1 191 ? 7.372 6.394 -23.630 1.00 93.44 191 TRP A CA 1
ATOM 1453 C C . TRP A 1 191 ? 8.829 5.957 -23.765 1.00 93.44 191 TRP A C 1
ATOM 1455 O O . TRP A 1 191 ? 9.186 4.826 -23.456 1.00 93.44 191 TRP A O 1
ATOM 1465 N N . ASP A 1 192 ? 9.688 6.908 -24.129 1.00 92.38 192 ASP A N 1
ATOM 1466 C CA . ASP A 1 192 ? 11.127 6.777 -23.909 1.00 92.38 192 ASP A CA 1
ATOM 1467 C C . ASP A 1 192 ? 11.418 6.883 -22.406 1.00 92.38 192 ASP A C 1
ATOM 1469 O O . ASP A 1 192 ? 11.261 7.954 -21.802 1.00 92.38 192 ASP A O 1
ATOM 1473 N N . LEU A 1 193 ? 11.831 5.768 -21.802 1.00 92.31 193 LEU A N 1
ATOM 1474 C CA . LEU A 1 193 ? 12.077 5.670 -20.365 1.00 92.31 193 LEU A CA 1
ATOM 1475 C C . LEU A 1 193 ? 13.369 6.377 -19.932 1.00 92.31 193 LEU A C 1
ATOM 1477 O O . LEU A 1 193 ? 13.547 6.650 -18.745 1.00 92.31 193 LEU A O 1
ATOM 1481 N N . SER A 1 194 ? 14.244 6.732 -20.876 1.00 90.38 194 SER A N 1
ATOM 1482 C CA . SER A 1 194 ? 15.471 7.490 -20.607 1.00 90.38 194 SER A CA 1
ATOM 1483 C C . SER A 1 194 ? 15.255 9.010 -20.613 1.00 90.38 194 SER A C 1
ATOM 1485 O O . SER A 1 194 ? 16.072 9.763 -20.079 1.00 90.38 194 SER A O 1
ATOM 1487 N N . ALA A 1 195 ? 14.137 9.485 -21.172 1.00 91.62 195 ALA A N 1
ATOM 1488 C CA . ALA A 1 195 ? 13.873 10.910 -21.318 1.00 91.62 195 ALA A CA 1
ATOM 1489 C C . ALA A 1 195 ? 13.571 11.582 -19.967 1.00 91.62 195 ALA A C 1
ATOM 1491 O O . ALA A 1 195 ? 12.556 11.312 -19.319 1.00 91.62 195 ALA A O 1
ATOM 1492 N N . SER A 1 196 ? 14.402 12.554 -19.581 1.00 91.44 196 SER A N 1
ATOM 1493 C CA . SER A 1 196 ? 14.261 13.313 -18.326 1.00 91.44 196 SER A CA 1
ATOM 1494 C C . SER A 1 196 ? 12.905 14.014 -18.183 1.00 91.44 196 SER A C 1
ATOM 1496 O O . SER A 1 196 ? 12.350 14.104 -17.088 1.00 91.44 196 SER A O 1
ATOM 1498 N N . TYR A 1 197 ? 12.312 14.457 -19.291 1.00 95.31 197 TYR A N 1
ATOM 1499 C CA . TYR A 1 197 ? 10.974 15.040 -19.283 1.00 95.31 197 TYR A CA 1
ATOM 1500 C C . TYR A 1 197 ? 9.885 14.030 -18.858 1.00 95.31 197 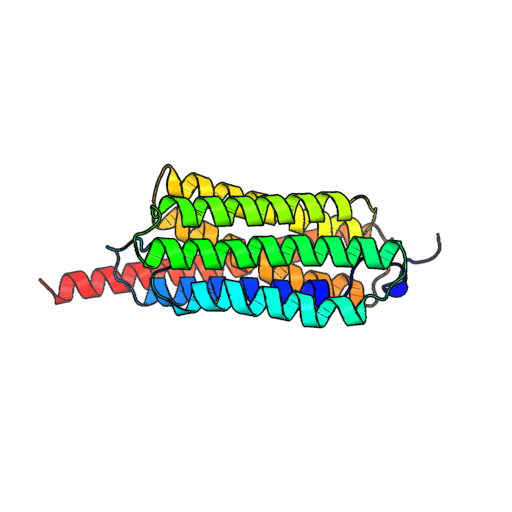TYR A C 1
ATOM 1502 O O . TYR A 1 197 ? 8.953 14.404 -18.143 1.00 95.31 197 TYR A O 1
ATOM 1510 N N . ASN A 1 198 ? 10.021 12.741 -19.201 1.00 96.50 198 ASN A N 1
ATOM 1511 C CA . ASN A 1 198 ? 9.087 11.696 -18.764 1.00 96.50 198 ASN A CA 1
ATOM 1512 C C . ASN A 1 198 ? 9.247 11.357 -17.271 1.00 96.50 198 ASN A C 1
ATOM 1514 O O . ASN A 1 198 ? 8.268 10.986 -16.617 1.00 96.50 198 ASN A O 1
ATOM 1518 N N . VAL A 1 199 ? 10.437 11.567 -16.696 1.00 95.50 199 VAL A N 1
ATOM 1519 C CA . VAL A 1 199 ? 10.660 11.493 -15.240 1.00 95.50 199 VAL A CA 1
ATOM 1520 C C . VAL A 1 199 ? 9.825 12.559 -14.528 1.00 95.50 199 VAL A C 1
ATOM 1522 O O . VAL A 1 199 ? 9.045 12.242 -13.630 1.00 95.50 199 VAL A O 1
ATOM 1525 N N . GLY A 1 200 ? 9.917 13.817 -14.976 1.00 95.56 200 GLY A N 1
ATOM 1526 C CA . GLY A 1 200 ? 9.108 14.916 -14.437 1.00 95.56 200 GLY A CA 1
ATOM 1527 C C . GLY A 1 200 ? 7.604 14.693 -14.627 1.00 95.56 200 GLY A C 1
ATOM 1528 O O . GLY A 1 200 ? 6.817 14.903 -13.701 1.00 95.56 200 GLY A O 1
ATOM 1529 N N . ARG A 1 201 ? 7.204 14.189 -15.802 1.00 96.69 201 ARG A N 1
ATOM 1530 C CA . ARG A 1 201 ? 5.812 13.828 -16.108 1.00 96.69 201 ARG A CA 1
ATOM 1531 C C . ARG A 1 201 ? 5.270 12.755 -15.155 1.00 96.69 201 ARG A C 1
ATOM 1533 O O . ARG A 1 201 ? 4.139 12.886 -14.693 1.00 96.69 201 ARG A O 1
ATOM 1540 N N . SER A 1 202 ? 6.075 11.748 -14.810 1.00 96.94 202 SER A N 1
ATOM 1541 C CA . SER A 1 202 ? 5.694 10.688 -13.862 1.00 96.94 202 SER A CA 1
ATOM 1542 C C . SER A 1 202 ? 5.407 11.253 -12.468 1.00 96.94 202 SER A C 1
ATOM 1544 O O . SER A 1 202 ? 4.345 10.995 -11.903 1.00 96.94 202 SER A O 1
ATOM 1546 N N . SER A 1 203 ? 6.292 12.109 -11.947 1.00 95.88 203 SER A N 1
ATOM 1547 C CA . SER A 1 203 ? 6.091 12.782 -10.654 1.00 95.88 203 SER A CA 1
ATOM 1548 C C . SER A 1 203 ? 4.841 13.669 -10.640 1.00 95.88 203 SER A C 1
ATOM 1550 O O . SER A 1 203 ? 4.109 13.707 -9.650 1.00 95.88 203 SER A O 1
ATOM 1552 N N . MET A 1 204 ? 4.557 14.357 -11.751 1.00 97.50 204 MET A N 1
ATOM 1553 C CA . MET A 1 204 ? 3.345 15.165 -11.892 1.00 97.50 204 MET A CA 1
ATOM 1554 C C . MET A 1 204 ? 2.081 14.295 -11.830 1.00 97.50 204 MET A C 1
ATOM 1556 O O . MET A 1 204 ? 1.175 14.603 -11.054 1.00 97.50 204 MET A O 1
ATOM 1560 N N . TYR A 1 205 ? 2.030 13.187 -12.577 1.00 97.62 205 TYR A N 1
ATOM 1561 C CA . TYR A 1 205 ? 0.891 12.260 -12.549 1.00 97.62 205 TYR A CA 1
ATOM 1562 C C . TYR A 1 205 ? 0.689 11.625 -11.176 1.00 97.62 205 TYR A C 1
ATOM 1564 O O . TYR A 1 205 ? -0.449 11.555 -10.707 1.00 97.62 205 TYR A O 1
ATOM 1572 N N . PHE A 1 206 ? 1.773 11.253 -10.491 1.00 98.31 206 PHE A N 1
ATOM 1573 C CA . PHE A 1 206 ? 1.697 10.804 -9.104 1.00 98.31 206 PHE A CA 1
ATOM 1574 C C . PHE A 1 206 ? 1.046 11.866 -8.206 1.00 98.31 206 PHE A C 1
ATOM 1576 O O . PHE A 1 206 ? 0.122 11.554 -7.458 1.00 98.31 206 PHE A O 1
ATOM 1583 N N . SER A 1 207 ? 1.456 13.136 -8.318 1.00 97.94 207 SER A N 1
ATOM 1584 C CA . SER A 1 207 ? 0.898 14.218 -7.493 1.00 97.94 207 SER A CA 1
ATOM 1585 C C . SER A 1 207 ? -0.608 14.423 -7.712 1.00 97.94 207 SER A C 1
ATOM 1587 O O . SER A 1 207 ? -1.365 14.570 -6.750 1.00 97.94 207 SER A O 1
ATOM 1589 N N . TRP A 1 208 ? -1.073 14.367 -8.964 1.00 97.88 208 TRP A N 1
ATOM 1590 C CA . TRP A 1 208 ? -2.493 14.492 -9.299 1.00 97.88 208 TRP A CA 1
ATOM 1591 C C . TRP A 1 208 ? -3.303 13.308 -8.779 1.00 97.88 208 TRP A C 1
ATOM 1593 O O . TRP A 1 208 ? -4.370 13.500 -8.193 1.00 97.88 208 TRP A O 1
ATOM 1603 N N . MET A 1 209 ? -2.769 12.095 -8.929 1.00 97.81 209 MET A N 1
ATOM 1604 C CA . MET A 1 209 ? -3.369 10.880 -8.386 1.00 97.81 209 MET A CA 1
ATOM 1605 C C . MET A 1 209 ? -3.499 10.962 -6.858 1.00 97.81 209 MET A C 1
ATOM 1607 O O . MET A 1 209 ? -4.566 10.661 -6.324 1.00 97.81 209 MET A O 1
ATOM 1611 N N . VAL A 1 210 ? -2.459 11.424 -6.153 1.00 98.38 210 VAL A N 1
ATOM 1612 C CA . VAL A 1 210 ? -2.496 11.625 -4.695 1.00 98.38 210 VAL A CA 1
ATOM 1613 C C . VAL A 1 210 ? -3.605 12.599 -4.301 1.00 98.38 210 VAL A C 1
ATOM 1615 O O . VAL A 1 210 ? -4.383 12.286 -3.402 1.00 98.38 210 VAL A O 1
ATOM 1618 N N . MET A 1 211 ? -3.739 13.742 -4.984 1.00 98.00 211 MET A N 1
ATOM 1619 C CA . MET A 1 211 ? -4.820 14.698 -4.702 1.00 98.00 211 MET A CA 1
ATOM 1620 C C . MET A 1 211 ? -6.209 14.091 -4.939 1.00 98.00 211 MET A C 1
ATOM 1622 O O . MET A 1 211 ? -7.100 14.247 -4.101 1.00 98.00 211 MET A O 1
ATOM 1626 N N . GLY A 1 212 ? -6.394 13.363 -6.045 1.00 98.06 212 GLY A N 1
ATOM 1627 C CA . GLY A 1 212 ? -7.656 12.690 -6.357 1.00 98.06 212 GLY A CA 1
ATOM 1628 C C . GLY A 1 212 ? -8.039 11.647 -5.303 1.00 98.06 212 GLY A C 1
ATOM 1629 O O . GLY A 1 212 ? -9.157 11.658 -4.784 1.00 98.06 212 GLY A O 1
ATOM 1630 N N . LEU A 1 213 ? -7.099 10.784 -4.913 1.00 98.00 213 LEU A N 1
ATOM 1631 C CA . LEU A 1 213 ? -7.332 9.751 -3.899 1.00 98.00 213 LEU A CA 1
ATOM 1632 C C . LEU A 1 213 ? -7.491 10.331 -2.488 1.00 98.00 213 LEU A C 1
ATOM 1634 O O . LEU A 1 213 ? -8.270 9.799 -1.691 1.00 98.00 213 LEU A O 1
ATOM 1638 N N . ALA A 1 214 ? -6.824 11.446 -2.179 1.00 97.12 214 ALA A N 1
ATOM 1639 C CA . ALA A 1 214 ? -7.051 12.186 -0.943 1.00 97.12 214 ALA A CA 1
ATOM 1640 C C . ALA A 1 214 ? -8.484 12.728 -0.887 1.00 97.12 214 ALA A C 1
ATOM 1642 O O . ALA A 1 214 ? -9.164 12.530 0.120 1.00 97.12 214 ALA A O 1
ATOM 1643 N N . ALA A 1 215 ? -8.985 13.323 -1.975 1.00 97.88 215 ALA A N 1
ATOM 1644 C CA . ALA A 1 215 ? -10.365 13.799 -2.050 1.00 97.88 215 ALA A CA 1
ATOM 1645 C C . ALA A 1 215 ? -11.377 12.659 -1.837 1.00 97.88 215 ALA A C 1
ATOM 1647 O O . ALA A 1 215 ? -12.325 12.819 -1.063 1.00 97.88 215 ALA A O 1
ATOM 1648 N N . VAL A 1 216 ? -11.147 11.486 -2.439 1.00 96.12 216 VAL A N 1
ATOM 1649 C CA . VAL A 1 216 ? -11.985 10.288 -2.234 1.00 96.12 216 VAL A CA 1
ATOM 1650 C C . VAL A 1 216 ? -11.959 9.838 -0.771 1.00 96.12 216 VAL A C 1
ATOM 1652 O O . VAL A 1 216 ? -13.011 9.643 -0.158 1.00 96.12 216 VAL A O 1
ATOM 1655 N N . THR A 1 217 ? -10.769 9.716 -0.183 1.00 95.56 217 THR A N 1
ATOM 1656 C CA . THR A 1 217 ? -10.594 9.206 1.186 1.00 95.56 217 THR A CA 1
ATOM 1657 C C . THR A 1 217 ? -11.171 10.166 2.229 1.00 95.56 217 THR A C 1
ATOM 1659 O O . THR A 1 217 ? -11.866 9.739 3.152 1.00 95.56 217 THR A O 1
ATOM 1662 N N . ILE A 1 218 ? -10.957 11.475 2.061 1.00 95.50 218 ILE A N 1
ATOM 1663 C CA . ILE A 1 218 ? -11.547 12.515 2.913 1.00 95.50 218 ILE A CA 1
ATOM 1664 C C . ILE A 1 218 ? -13.071 12.473 2.805 1.00 95.50 218 ILE A C 1
ATOM 1666 O O . ILE A 1 218 ? -13.751 12.446 3.833 1.00 95.50 218 ILE A O 1
ATOM 1670 N N . SER A 1 219 ? -13.616 12.389 1.588 1.00 95.88 219 SER A N 1
ATOM 1671 C CA . SER A 1 219 ? -15.065 12.304 1.370 1.00 95.88 219 SER A CA 1
ATOM 1672 C C . SER A 1 219 ? -15.675 11.080 2.059 1.00 95.88 219 SER A C 1
ATOM 1674 O O . SER A 1 219 ? -16.682 11.203 2.761 1.00 95.88 219 SER A O 1
ATOM 1676 N N . ALA A 1 220 ? -15.030 9.914 1.943 1.00 93.56 220 ALA A N 1
ATOM 1677 C CA . ALA A 1 220 ? -15.438 8.697 2.643 1.00 93.56 220 ALA A CA 1
ATOM 1678 C C . ALA A 1 220 ? -15.381 8.858 4.173 1.00 93.56 220 ALA A C 1
ATOM 1680 O O . ALA A 1 220 ? -16.309 8.441 4.872 1.00 93.56 220 ALA A O 1
ATOM 1681 N N . SER A 1 221 ? -14.344 9.520 4.699 1.00 92.69 221 SER A N 1
ATOM 1682 C CA . SER A 1 221 ? -14.210 9.782 6.137 1.00 92.69 221 SER A CA 1
ATOM 1683 C C . SER A 1 221 ? -15.322 10.689 6.679 1.00 92.69 221 SER A C 1
ATOM 1685 O O . SER A 1 221 ? -15.882 10.421 7.746 1.00 92.69 221 SER A O 1
ATOM 1687 N N . ILE A 1 222 ? -15.710 11.717 5.915 1.00 92.81 222 ILE A N 1
ATOM 1688 C CA . ILE A 1 222 ? -16.803 12.631 6.265 1.00 92.81 222 ILE A CA 1
ATOM 1689 C C . ILE A 1 222 ? -18.129 11.872 6.278 1.00 92.81 222 ILE A C 1
ATOM 1691 O O . ILE A 1 222 ? -18.922 12.043 7.208 1.00 92.81 222 ILE A O 1
ATOM 1695 N N . LEU A 1 223 ? -18.369 11.021 5.276 1.00 91.62 223 LEU A N 1
ATOM 1696 C CA . LEU A 1 223 ? -19.581 10.210 5.197 1.00 91.62 223 LEU A CA 1
ATOM 1697 C C . LEU A 1 223 ? -19.691 9.240 6.381 1.00 91.62 223 LEU A C 1
ATOM 1699 O O . LEU A 1 223 ? -20.742 9.187 7.024 1.00 91.62 223 LEU A O 1
ATOM 1703 N N . ALA A 1 224 ? -18.603 8.542 6.723 1.00 87.81 224 ALA A N 1
ATOM 1704 C CA . ALA A 1 224 ? -18.550 7.667 7.894 1.00 87.81 224 ALA A CA 1
ATOM 1705 C C . ALA A 1 224 ? -18.855 8.438 9.191 1.00 87.81 224 ALA A C 1
ATOM 1707 O O . ALA A 1 224 ? -19.697 8.018 9.987 1.00 87.81 224 ALA A O 1
ATOM 1708 N N . GLY A 1 225 ? -18.243 9.615 9.371 1.00 86.69 225 GLY A N 1
ATOM 1709 C CA . GLY A 1 225 ? -18.474 10.466 10.541 1.00 86.69 225 GLY A CA 1
ATOM 1710 C C . GLY A 1 225 ? -19.908 11.002 10.638 1.00 86.69 225 GLY A C 1
ATOM 1711 O O . GLY A 1 225 ? -20.473 11.064 11.730 1.00 86.69 225 GLY A O 1
ATOM 1712 N N . ARG A 1 226 ? -20.534 11.362 9.508 1.00 87.81 226 ARG A N 1
ATOM 1713 C CA . ARG A 1 226 ? -21.949 11.777 9.467 1.00 87.81 226 ARG A CA 1
ATOM 1714 C C . ARG A 1 226 ? -22.879 10.629 9.848 1.00 87.81 226 ARG A C 1
ATOM 1716 O O . ARG A 1 226 ? -23.756 10.827 10.684 1.00 87.81 226 ARG A O 1
ATOM 1723 N N . ARG A 1 227 ? -22.666 9.439 9.280 1.00 83.25 227 ARG A N 1
ATOM 1724 C CA . ARG A 1 227 ? -23.480 8.252 9.574 1.00 83.25 227 ARG A CA 1
ATOM 1725 C C . ARG A 1 227 ? -23.413 7.879 11.051 1.00 83.25 227 ARG A C 1
ATOM 1727 O O . ARG A 1 227 ? -24.448 7.627 11.656 1.00 83.25 227 ARG A O 1
ATOM 1734 N N . ALA A 1 228 ? -22.220 7.907 11.637 1.00 80.75 228 ALA A N 1
ATOM 1735 C CA . ALA A 1 228 ? -22.046 7.623 13.053 1.00 80.75 228 ALA A CA 1
ATOM 1736 C C . ALA A 1 228 ? -22.827 8.585 13.962 1.00 80.75 228 ALA A C 1
ATOM 1738 O O . ALA A 1 228 ? -23.460 8.138 14.913 1.00 80.75 228 ALA A O 1
ATOM 1739 N N . ARG A 1 229 ? -22.835 9.888 13.643 1.00 82.75 229 ARG A N 1
ATOM 1740 C CA . ARG A 1 229 ? -23.627 10.881 14.386 1.00 82.75 229 ARG A CA 1
ATOM 1741 C C . ARG A 1 229 ? -25.130 10.631 14.279 1.00 82.75 229 ARG A C 1
ATOM 1743 O O . ARG A 1 229 ? -25.820 10.717 15.283 1.00 82.75 229 ARG A O 1
ATOM 1750 N N . LEU A 1 230 ? -25.628 10.304 13.086 1.00 84.56 230 LEU A N 1
ATOM 1751 C CA . LEU A 1 230 ? -27.052 10.014 12.883 1.00 84.56 230 LEU A CA 1
ATOM 1752 C C . LEU A 1 230 ? -27.510 8.787 13.680 1.00 84.56 230 LEU A C 1
ATOM 1754 O O . LEU A 1 230 ? -28.576 8.819 14.281 1.00 84.56 230 LEU A O 1
ATOM 1758 N N . VAL A 1 231 ? -26.692 7.731 13.719 1.00 80.38 231 VAL A N 1
ATOM 1759 C CA . VAL A 1 231 ? -26.988 6.527 14.513 1.00 80.38 231 VAL A CA 1
ATOM 1760 C C . VAL A 1 231 ? -27.008 6.839 16.010 1.00 80.38 231 VAL A C 1
ATOM 1762 O O . VAL A 1 231 ? -27.893 6.354 16.705 1.00 80.38 231 VAL A O 1
ATOM 1765 N N . ALA A 1 232 ? -26.087 7.675 16.499 1.00 79.50 232 ALA A N 1
ATOM 1766 C CA . ALA A 1 232 ? -26.064 8.078 17.905 1.00 79.50 232 ALA A CA 1
ATOM 1767 C C . ALA A 1 232 ? -27.320 8.872 18.311 1.00 79.50 232 ALA A C 1
ATOM 1769 O O . ALA A 1 232 ? -27.869 8.622 19.375 1.00 79.50 232 ALA A O 1
ATOM 1770 N N . VAL A 1 233 ? -27.798 9.778 17.449 1.00 82.50 233 VAL A N 1
ATOM 1771 C CA . VAL A 1 233 ? -29.018 10.574 17.695 1.00 82.50 233 VAL A CA 1
ATOM 1772 C C . VAL A 1 233 ? -30.291 9.726 17.618 1.00 82.50 233 VAL A C 1
ATOM 1774 O O . VAL A 1 233 ? -31.232 9.977 18.354 1.00 82.50 233 VAL A O 1
ATOM 1777 N N . ALA A 1 234 ? -30.348 8.724 16.737 1.00 78.44 234 ALA A N 1
ATOM 1778 C CA . ALA A 1 234 ? -31.523 7.857 16.610 1.00 78.44 234 ALA A CA 1
ATOM 1779 C C . ALA A 1 234 ? -31.654 6.819 17.744 1.00 78.44 234 ALA A C 1
ATOM 1781 O O . ALA A 1 234 ? -32.704 6.195 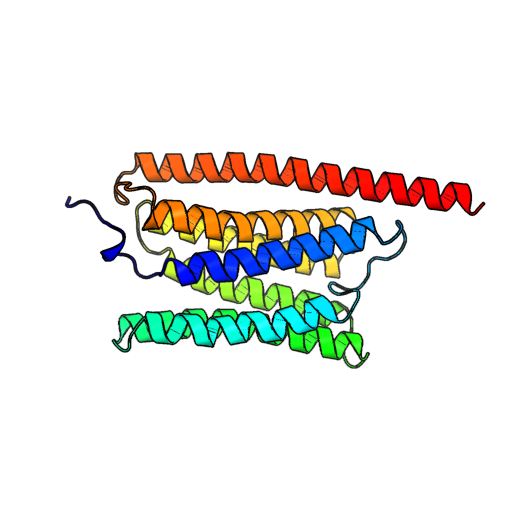17.873 1.00 78.44 234 ALA A O 1
ATOM 1782 N N . GLY A 1 235 ? -30.583 6.589 18.512 1.00 70.25 235 GLY A N 1
ATOM 1783 C CA . GLY A 1 235 ? -30.554 5.651 19.638 1.00 70.25 235 GLY A CA 1
ATOM 1784 C C . GLY A 1 235 ? -30.742 6.287 21.022 1.00 70.25 235 GLY A C 1
ATOM 1785 O O . GLY A 1 235 ? -30.780 5.541 21.998 1.00 70.25 235 GLY A O 1
ATOM 1786 N N . SER A 1 236 ? -30.822 7.621 21.109 1.00 60.47 236 SER A N 1
ATOM 1787 C CA . SER A 1 236 ? -31.095 8.404 22.329 1.00 60.47 236 SER A CA 1
ATOM 1788 C C . SER A 1 236 ? -32.551 8.841 22.399 1.00 60.47 236 SER A C 1
ATOM 1790 O O . SER A 1 236 ? -33.127 8.777 23.503 1.00 60.47 236 SER A O 1
#

Foldseek 3Di:
DDFDALVNALDDLLLLQQVLVLLQVLLVVVLVVLLVDFPPDPDQSDPDLPNLVCLQPSLVVSLVVVLVVQDDDPSSVVVSVLSVLLSVLSNVLSVQVVCVVVVNDPSLSSLQSQLVSLQSNLVSLCVSLPDDFLRNLLSPVLSVLSNVLSVLSNVCSVPPDPVSSLVSSLSSNLNSVSSNVSSCLRHPVPDRRNDPVVSVVSVVVSVVSSVVSVVVSVVSSVSSNVVNVVVVVVVD

Radius of gyration: 18.85 Å; chains: 1; bounding box: 53×34×50 Å

Sequence (236 aa):
MTAITAADLHSTFEGHVLPGTMFILWALIWIAQRLRGGAEQTPALESGLVLPVLKVVLPLLGVWVEIPGEGWGPTSTLMSFQHVTMYSAFAFTGVVDLLAHRGLLPRASTYLAFAMAQTNAGYLFWGHAIHEGVDGIVHRILAMVFFGVAGLAVVEVIRPAAGLAWLRIGAQLVLGTWFILGAWILYLSGWDLSASYNVGRSSMYFSWMVMGLAAVTISASILAGRRARLVAVAGS

Secondary structure (DSSP, 8-state):
-PPP-GGG-SS-SHHHHHHHHHHHHHHHHHHHHHHHS-TT----S-SSSHHHHHHHHHHHHHHHHHHHHH-SSHHHHHHHHHHHHHHHHHHHHHHHHHHHHTTSS-THHHHHHHHHHHHHHHHHHHHHTTS-HHHHHHHHHHHHHHHHHHHHHHHHHHS--HHHHHHHHHHHHHHHHHHHHHHIIIIIS---TT-HHHHHHHHHHHHHHHHHHHHHHHHHHHHHHHHHHHHHHHT-